Protein 5V01 (pdb70)

Secondary structure (DSSP, 8-state):
--SS-TTS-HHHHHHHHHHHHHHHT--EEEEESTTTTHHHHHHHHSTTGGGTEEEEEEE-SHHHHHHHH---HHHHHHH-SSSHHHHHHHHHHHHHHHT-SEEEEEEE--SSS--TT-PPTTEEEEEEEETTEEEEEEEE--S-HHHHHHHHHHHHHHHHHHHHTT--/--HHHHHHHHHHHHHHHT--EEEEESTTTTHHHHHHHHSTTGGGTEEEEEEE-SHHHHHHHH---HHHHHHH-SSSHHHHHHHHHHHHHHHT-SEEEEEEE--SSS--TT-PPTTEEEEEEEETTEEEEEEEE--S-HHHHHHHHHHHHHHHHHHHHTT--

CATH classification: 3.90.950.20

Foldseek 3Di:
DQLQDPVDDLLVLLVLLVVLCLVVQFAEEEEEALLQCVLVVSLVVHDPNVSHYDYYYYQHDPVSCCVQQVQDPVCCVPANCQHPSNQLSSQVSGCVVVVGQKYKYKDAALDPDHDPVPHHHQWMKMWIAGNNPIDIDIDRDDDHSVRSSVSVSSSNSSVSSVVSVDDD/DALLVLLQLLVVLCLVVQFAEEEEEALLQCVLVVSLVVDPPNVSHYDYYYYQHDPVSLCPQQVQDPVCCVPANCQHPSNQLSSQVRGCVVPVGQKYKYKDAALDPDHDPVPHHHLWMKMWIAGNNRIDIDIDRDDDHSNVSSSVRSSVRSVVSSVPVVVPD

Sequence (329 aa):
DEIDSDANNTHHELTTAEVARRALIARGWRLTTAESCTGGNLAAALCAQADTAAFYDTGVVTFSDEAKRNVLQVRAEETLAVHSAVSEACVQEMSSGILALAGADIAIAVSGYAGPEGGEDGTPAGTVWFAWNFRGQTETKRRMCCFAGDCCETVVAKAVRRYALAALSSEKLAHWQNNTHELTTAEVARALIARRGWRLTTAESSCTGGNLAAALCAQQADTAAFYDTGVVTFSDEAKRNVLQVRAETLAVHSAVSEACVQEMSSGILALAGADIAIAVSGYAGPEGGEDDGTPAGTVWFAWNFRGQTETKRMCFAGDCETVVAKAVRRYALAALSSEKLAHWQ

Radius of gyration: 18.4 Å; Cα contacts (8 Å, |Δi|>4): 770; chains: 2; bounding box: 44×44×47 Å

Structure (mmCIF, N/CA/C/O backbone):
data_5V01
#
_entry.id   5V01
#
_cell.length_a   38.452
_cell.length_b   90.433
_cell.length_c   44.126
_cell.angle_alpha   90.00
_cell.angle_beta   103.75
_cell.angle_gamma   90.00
#
_symmetry.space_group_name_H-M   'P 1 21 1'
#
loop_
_entity.id
_entity.type
_entity.pdbx_description
1 polymer 'Competence damage-inducible protein A'
2 non-polymer 'CHLORIDE ION'
3 non-polymer 'SODIUM ION'
4 water water
#
loop_
_atom_site.group_PDB
_atom_site.id
_atom_site.type_symbol
_atom_site.label_atom_id
_atom_site.label_alt_id
_atom_site.label_comp_id
_atom_site.label_asym_id
_atom_site.label_entity_id
_atom_site.label_seq_id
_atom_site.pdbx_PDB_ins_code
_atom_site.Cartn_x
_atom_site.Cartn_y
_atom_site.Cartn_z
_atom_site.occupancy
_atom_site.B_iso_or_equiv
_atom_site.auth_seq_id
_atom_site.auth_comp_id
_atom_site.auth_asym_id
_atom_site.auth_atom_id
_atom_site.pdbx_PDB_model_num
ATOM 1 N N . ASP A 1 6 ? 42.508 39.560 40.431 1.00 73.73 3 ASP A N 1
ATOM 2 C CA . ASP A 1 6 ? 43.070 40.946 40.601 1.00 67.48 3 ASP A CA 1
ATOM 3 C C . ASP A 1 6 ? 43.911 41.495 39.426 1.00 54.94 3 ASP A C 1
ATOM 4 O O . ASP A 1 6 ? 44.598 42.508 39.588 1.00 46.47 3 ASP A O 1
ATOM 9 N N . GLU A 1 7 ? 43.875 40.838 38.265 1.00 41.95 4 GLU A N 1
ATOM 10 C CA . GLU A 1 7 ? 44.252 41.487 36.997 1.00 34.88 4 GLU A CA 1
ATOM 11 C C . GLU A 1 7 ? 43.031 42.156 36.377 1.00 31.09 4 GLU A C 1
ATOM 12 O O . GLU A 1 7 ? 43.132 43.262 35.833 1.00 39.70 4 GLU A O 1
ATOM 18 N N . ILE A 1 8 ? 41.881 41.491 36.460 1.00 26.97 5 ILE A N 1
ATOM 19 C CA . ILE A 1 8 ? 40.674 41.919 35.736 1.00 26.29 5 ILE A CA 1
ATOM 20 C C . ILE A 1 8 ? 39.807 42.815 36.623 1.00 23.20 5 ILE A C 1
ATOM 21 O O . ILE A 1 8 ? 39.283 43.806 36.149 1.00 26.87 5 ILE A O 1
ATOM 26 N N . ASP A 1 9 ? 39.677 42.479 37.911 1.00 24.57 6 ASP A N 1
ATOM 27 C CA . ASP A 1 9 ? 38.965 43.327 38.895 1.00 24.88 6 ASP A CA 1
ATOM 28 C C . ASP A 1 9 ? 39.987 44.024 39.780 1.00 28.14 6 ASP A C 1
ATOM 29 O O . ASP A 1 9 ? 40.339 43.527 40.853 1.00 29.08 6 ASP A O 1
ATOM 34 N N . SER A 1 10 ? 40.461 45.178 39.312 1.00 26.93 7 SER A N 1
ATOM 35 C CA . SER A 1 10 ? 41.600 45.844 39.930 1.00 26.65 7 SER A CA 1
ATOM 36 C C . SER A 1 10 ? 41.500 47.335 39.774 1.00 24.09 7 SER A C 1
ATOM 37 O O . SER A 1 10 ? 41.303 47.823 38.665 1.00 24.79 7 SER A O 1
ATOM 40 N N . ASP A 1 11 ? 41.701 48.053 40.876 1.00 29.35 8 ASP A N 1
ATOM 41 C CA . ASP A 1 11 ? 41.802 49.513 40.858 1.00 32.91 8 ASP A CA 1
ATOM 42 C C . ASP A 1 11 ? 43.061 50.003 40.132 1.00 26.53 8 ASP A C 1
ATOM 43 O O . ASP A 1 11 ? 43.172 51.189 39.834 1.00 29.61 8 ASP A O 1
ATOM 48 N N . ALA A 1 12 ? 44.000 49.096 39.857 1.00 26.04 9 ALA A N 1
ATOM 49 C CA . ALA A 1 12 ? 45.162 49.377 39.008 1.00 22.50 9 ALA A CA 1
ATOM 50 C C . ALA A 1 12 ? 44.843 49.449 37.507 1.00 19.57 9 ALA A C 1
ATOM 51 O O . ALA A 1 12 ? 45.706 49.834 36.716 1.00 23.13 9 ALA A O 1
ATOM 53 N N . ASN A 1 13 ? 43.631 49.069 37.110 1.00 18.18 10 ASN A N 1
ATOM 54 C CA . ASN A 1 13 ? 43.145 49.321 35.735 1.00 16.70 10 ASN A CA 1
ATOM 55 C C . ASN A 1 13 ? 42.537 50.700 35.637 1.00 16.26 10 ASN A C 1
ATOM 56 O O . ASN A 1 13 ? 42.076 51.261 36.641 1.00 19.77 10 ASN A O 1
ATOM 61 N N . ASN A 1 14 ? 42.584 51.247 34.425 1.00 15.99 11 ASN A N 1
ATOM 62 C CA . ASN A 1 14 ? 42.026 52.564 34.148 1.00 15.44 11 ASN A CA 1
ATOM 63 C C . ASN A 1 14 ? 41.050 52.433 32.972 1.00 15.44 11 ASN A C 1
ATOM 64 O O . ASN A 1 14 ? 41.371 51.882 31.921 1.00 13.91 11 ASN A O 1
ATOM 69 N N . THR A 1 15 ? 39.858 53.008 33.133 1.00 15.73 12 THR A N 1
ATOM 70 C CA . THR A 1 15 ? 38.792 52.823 32.148 1.00 15.72 12 THR A CA 1
ATOM 71 C C . THR A 1 15 ? 39.142 53.319 30.718 1.00 13.28 12 THR A C 1
ATOM 72 O O . THR A 1 15 ? 38.896 52.620 29.775 1.00 12.93 12 THR A O 1
ATOM 76 N N A HIS A 1 16 ? 39.732 54.508 30.575 0.50 14.80 13 HIS A N 1
ATOM 77 N N B HIS A 1 16 ? 39.730 54.510 30.575 0.50 14.84 13 HIS A N 1
ATOM 78 C CA A HIS A 1 16 ? 40.074 54.991 29.228 0.50 15.68 13 HIS A CA 1
ATOM 79 C CA B HIS A 1 16 ? 40.088 55.008 29.231 0.50 15.89 13 HIS A CA 1
ATOM 80 C C A HIS A 1 16 ? 41.216 54.177 28.596 0.50 13.59 13 HIS A C 1
ATOM 81 C C B HIS A 1 16 ? 41.214 54.177 28.598 0.50 13.63 13 HIS A C 1
ATOM 82 O O A HIS A 1 16 ? 41.214 53.923 27.396 0.50 15.05 13 HIS A O 1
ATOM 83 O O B HIS A 1 16 ? 41.202 53.914 27.401 0.50 15.08 13 HIS A O 1
ATOM 96 N N . GLU A 1 17 ? 42.187 53.758 29.410 1.00 13.73 14 GLU A N 1
ATOM 97 C CA . GLU A 1 17 ? 43.234 52.872 28.933 1.00 14.44 14 GLU A CA 1
ATOM 98 C C . GLU A 1 17 ? 42.641 51.542 28.432 1.00 13.39 14 GLU A C 1
ATOM 99 O O . GLU A 1 17 ? 43.028 51.012 27.395 1.00 14.70 14 GLU A O 1
ATOM 105 N N . LEU A 1 18 ? 41.637 51.027 29.144 1.00 12.26 15 LEU A N 1
ATOM 106 C CA . LEU A 1 18 ? 40.964 49.794 28.735 1.00 12.24 15 LEU A CA 1
ATOM 107 C C . LEU A 1 18 ? 40.176 49.972 27.456 1.00 12.21 15 LEU A C 1
ATOM 108 O O . LEU A 1 18 ? 40.201 49.116 26.563 1.00 14.13 15 LEU A O 1
ATOM 113 N N A THR A 1 19 ? 39.488 51.101 27.377 0.50 13.03 16 THR A N 1
ATOM 114 N N B THR A 1 19 ? 39.449 51.090 27.298 0.50 11.21 16 THR A N 1
ATOM 115 C CA A THR A 1 19 ? 38.708 51.394 26.216 0.50 14.78 16 THR A CA 1
ATOM 116 C CA B THR A 1 19 ? 38.701 51.262 26.035 0.50 10.11 16 THR A CA 1
ATOM 117 C C A THR A 1 19 ? 39.579 51.508 24.942 0.50 13.97 16 THR A C 1
ATOM 118 C C B THR A 1 19 ? 39.627 51.449 24.852 0.50 11.68 16 THR A C 1
ATOM 119 O O A THR A 1 19 ? 39.166 51.084 23.855 0.50 14.57 16 THR A O 1
ATOM 120 O O B THR A 1 19 ? 39.298 51.049 23.720 0.50 11.44 16 THR A O 1
ATOM 127 N N . ALA A 1 20 ? 40.794 52.035 25.094 1.00 13.25 17 ALA A N 1
ATOM 128 C CA . ALA A 1 20 ? 41.768 52.125 23.987 1.00 14.70 17 ALA A CA 1
ATOM 129 C C . ALA A 1 20 ? 42.168 50.735 23.492 1.00 14.58 17 ALA A C 1
ATOM 130 O O . ALA A 1 20 ? 42.234 50.475 22.280 1.00 14.68 17 ALA A O 1
ATOM 132 N N . GLU A 1 21 ? 42.435 49.842 24.444 1.00 13.84 18 GLU A N 1
ATOM 133 C CA . GLU A 1 21 ? 42.855 48.494 24.100 1.00 14.75 18 GLU A CA 1
ATOM 134 C C . GLU A 1 21 ? 41.707 47.733 23.433 1.00 14.49 18 GLU A C 1
ATOM 135 O O . GLU A 1 21 ? 41.892 47.014 22.436 1.00 16.43 18 GLU A O 1
ATOM 141 N N . VAL A 1 22 ? 40.501 47.914 23.980 1.00 13.27 19 VAL A N 1
ATOM 142 C CA . VAL A 1 22 ? 39.304 47.275 23.409 1.00 13.48 19 VAL A CA 1
ATOM 143 C C . VAL A 1 22 ? 39.028 47.757 21.981 1.00 13.27 19 VAL A C 1
ATOM 144 O O . VAL A 1 22 ? 38.799 46.968 21.080 1.00 14.36 19 VAL A O 1
ATOM 148 N N . ALA A 1 23 ? 39.084 49.070 21.792 1.00 12.87 20 ALA A N 1
ATOM 149 C CA . ALA A 1 23 ? 38.875 49.638 20.463 1.00 14.71 20 ALA A CA 1
ATOM 150 C C . ALA A 1 23 ? 39.838 49.061 19.425 1.00 15.46 20 ALA A C 1
ATOM 151 O O . ALA A 1 23 ? 39.426 48.664 18.333 1.00 15.47 20 ALA A O 1
ATOM 153 N N A ARG A 1 24 ? 41.126 49.007 19.764 0.50 15.53 21 ARG A N 1
ATOM 154 N N B ARG A 1 24 ? 41.122 48.995 19.759 0.50 15.34 21 ARG A N 1
ATOM 155 C CA A ARG A 1 24 ? 42.116 48.501 18.821 0.50 17.30 21 ARG A CA 1
ATOM 156 C CA B ARG A 1 24 ? 42.089 48.483 18.804 0.50 17.33 21 ARG A CA 1
ATOM 157 C C A ARG A 1 24 ? 41.851 47.050 18.435 0.50 17.61 21 ARG A C 1
ATOM 158 C C B ARG A 1 24 ? 41.805 47.046 18.420 0.50 17.26 21 ARG A C 1
ATOM 159 O O A ARG A 1 24 ? 41.971 46.678 17.271 0.50 19.30 21 ARG A O 1
ATOM 160 O O B ARG A 1 24 ? 41.876 46.678 17.249 0.50 18.79 21 ARG A O 1
ATOM 175 N N . ALA A 1 25 ? 41.498 46.234 19.423 1.00 16.42 22 ALA A N 1
ATOM 176 C CA . ALA A 1 25 ? 41.255 44.814 19.187 1.00 16.96 22 ALA A CA 1
ATOM 177 C C . ALA A 1 25 ? 40.000 44.598 18.344 1.00 15.57 22 ALA A C 1
ATOM 178 O O . ALA A 1 25 ? 39.998 43.780 17.429 1.00 19.44 22 ALA A O 1
ATOM 180 N N . LEU A 1 26 ? 38.932 45.349 18.648 1.00 15.58 23 LEU A N 1
ATOM 181 C CA . LEU A 1 26 ? 37.724 45.275 17.833 1.00 15.72 23 LEU A CA 1
ATOM 182 C C . LEU A 1 26 ? 37.977 45.713 16.393 1.00 17.17 23 LEU A C 1
ATOM 183 O O . LEU A 1 26 ? 37.569 45.024 15.458 1.00 18.04 23 LEU A O 1
ATOM 188 N N . ILE A 1 27 ? 38.652 46.848 16.230 1.00 16.71 24 ILE A N 1
ATOM 189 C CA . ILE A 1 27 ? 38.931 47.397 14.897 1.00 17.54 24 ILE A CA 1
ATOM 190 C C . ILE A 1 27 ? 39.820 46.444 14.097 1.00 19.29 24 ILE A C 1
ATOM 191 O O . ILE A 1 27 ? 39.562 46.217 12.913 1.00 22.56 24 ILE A O 1
ATOM 196 N N . ALA A 1 28 ? 40.812 45.838 14.762 1.00 19.61 25 ALA A N 1
ATOM 197 C CA . ALA A 1 28 ? 41.708 44.881 14.101 1.00 20.39 25 ALA A CA 1
ATOM 198 C C . ALA A 1 28 ? 40.963 43.671 13.534 1.00 22.57 25 ALA A C 1
ATOM 199 O O . ALA A 1 28 ? 41.392 43.114 12.506 1.00 25.33 25 ALA A O 1
ATOM 201 N N . ARG A 1 29 ? 39.850 43.292 14.181 1.00 21.49 26 ARG A N 1
ATOM 202 C CA . ARG A 1 29 ? 39.079 42.116 13.745 1.00 17.65 26 ARG A CA 1
ATOM 203 C C . ARG A 1 29 ? 37.861 42.454 12.905 1.00 20.57 26 ARG A C 1
ATOM 204 O O . ARG A 1 29 ? 37.227 41.555 12.375 1.00 25.59 26 ARG A O 1
ATOM 212 N N . GLY A 1 30 ? 37.525 43.739 12.800 1.00 20.33 27 GLY A N 1
ATOM 213 C CA . GLY A 1 30 ? 36.333 44.187 12.109 1.00 20.82 27 GLY A CA 1
ATOM 214 C C . GLY A 1 30 ? 35.093 43.802 12.876 1.00 20.34 27 GLY A C 1
ATOM 215 O O . GLY A 1 30 ? 34.058 43.542 12.273 1.00 25.43 27 GLY A O 1
ATOM 216 N N . TRP A 1 31 ? 35.194 43.784 14.213 1.00 17.74 28 TRP A N 1
ATOM 217 C CA . TRP A 1 31 ? 34.046 43.447 15.077 1.00 16.05 28 TRP A CA 1
ATOM 218 C C . TRP A 1 31 ? 33.414 44.685 15.680 1.00 15.49 28 TRP A C 1
ATOM 219 O O . TRP A 1 31 ? 34.083 45.682 15.933 1.00 16.40 28 TRP A O 1
ATOM 230 N N . ARG A 1 32 ? 32.114 44.582 15.937 1.00 14.75 29 ARG A N 1
ATOM 231 C CA . ARG A 1 32 ? 31.344 45.661 16.518 1.00 14.80 29 ARG A CA 1
ATOM 232 C C . ARG A 1 32 ? 30.716 45.197 17.818 1.00 13.62 29 ARG A C 1
ATOM 233 O O . ARG A 1 32 ? 30.264 44.054 17.944 1.00 14.70 29 ARG A O 1
ATOM 241 N N . LEU A 1 33 ? 30.712 46.109 18.773 1.00 12.58 30 LEU A N 1
ATOM 242 C CA . LEU A 1 33 ? 30.256 45.895 20.140 1.00 11.52 30 LEU A CA 1
ATOM 243 C C . LEU A 1 33 ? 28.963 46.678 20.369 1.00 11.10 30 LEU A C 1
ATOM 244 O O . LEU A 1 33 ? 28.803 47.778 19.837 1.00 12.18 30 LEU A O 1
ATOM 249 N N . THR A 1 34 ? 28.095 46.150 21.229 1.00 10.86 31 THR A N 1
ATOM 250 C CA . THR A 1 34 ? 26.876 46.839 21.687 1.00 10.32 31 THR A CA 1
ATOM 251 C C . THR A 1 34 ? 26.707 46.546 23.175 1.00 9.54 31 THR A C 1
ATOM 252 O O . THR A 1 34 ? 27.280 45.583 23.705 1.00 11.15 31 THR A O 1
ATOM 256 N N . THR A 1 35 ? 25.950 47.402 23.854 1.00 9.50 32 THR A N 1
ATOM 257 C CA . THR A 1 35 ? 25.802 47.313 25.303 1.00 9.87 32 THR A CA 1
ATOM 258 C C . THR A 1 35 ? 24.379 47.506 25.767 1.00 9.84 32 THR A C 1
ATOM 259 O O . THR A 1 35 ? 23.627 48.316 25.198 1.00 9.52 32 THR A O 1
ATOM 263 N N . ALA A 1 36 ? 24.036 46.805 26.846 1.00 9.37 33 ALA A N 1
ATOM 264 C CA . ALA A 1 36 ? 22.750 46.973 27.534 1.00 9.58 33 ALA A CA 1
ATOM 265 C C . ALA A 1 36 ? 23.035 47.084 29.024 1.00 9.73 33 ALA A C 1
ATOM 266 O O . ALA A 1 36 ? 23.679 46.218 29.606 1.00 11.55 33 ALA A O 1
ATOM 268 N N . GLU A 1 37 ? 22.554 48.158 29.639 1.00 9.44 34 GLU A N 1
ATOM 269 C CA . GLU A 1 37 ? 22.844 48.472 31.029 1.00 9.99 34 GLU A CA 1
ATOM 270 C C . GLU A 1 37 ? 21.582 48.725 31.807 1.00 10.37 34 GLU A C 1
ATOM 271 O O . GLU A 1 37 ? 20.558 49.124 31.254 1.00 11.93 34 GLU A O 1
ATOM 277 N N . SER A 1 38 ? 21.682 48.528 33.106 1.00 13.07 35 SER A N 1
ATOM 278 C CA . SER A 1 38 ? 20.638 48.899 34.038 1.00 13.86 35 SER A CA 1
ATOM 279 C C . SER A 1 38 ? 21.286 49.775 35.125 1.00 13.88 35 SER A C 1
ATOM 280 O O . SER A 1 38 ? 21.413 50.983 34.936 1.00 14.22 35 SER A O 1
ATOM 283 N N . CYS A 1 39 ? 21.794 49.167 36.197 1.00 14.94 36 CYS A N 1
ATOM 284 C CA . CYS A 1 39 ? 22.384 49.903 37.316 1.00 16.14 36 CYS A CA 1
ATOM 285 C C . CYS A 1 39 ? 23.553 50.807 36.930 1.00 13.83 36 CYS A C 1
ATOM 286 O O . CYS A 1 39 ? 23.746 51.855 37.548 1.00 17.10 36 CYS A O 1
ATOM 289 N N . THR A 1 40 ? 24.336 50.416 35.921 1.00 12.61 37 THR A N 1
ATOM 290 C CA . THR A 1 40 ? 25.469 51.242 35.519 1.00 11.87 37 THR A CA 1
ATOM 291 C C . THR A 1 40 ? 25.057 52.495 34.721 1.00 11.29 37 THR A C 1
ATOM 292 O O . THR A 1 40 ? 25.899 53.354 34.458 1.00 12.12 37 THR A O 1
ATOM 296 N N . GLY A 1 41 ? 23.785 52.564 34.311 1.00 11.51 38 GLY A N 1
ATOM 297 C CA . GLY A 1 41 ? 23.177 53.852 33.979 1.00 11.76 38 GLY A CA 1
ATOM 298 C C . GLY A 1 41 ? 23.545 54.492 32.658 1.00 10.46 38 GLY A C 1
ATOM 299 O O . GLY A 1 41 ? 23.114 55.615 32.409 1.00 11.97 38 GLY A O 1
ATOM 300 N N . GLY A 1 42 ? 24.336 53.806 31.823 1.00 10.14 39 GLY A N 1
ATOM 301 C CA . GLY A 1 42 ? 24.895 54.430 30.628 1.00 10.10 39 GLY A CA 1
ATOM 302 C C . GLY A 1 42 ? 26.372 54.753 30.739 1.00 9.54 39 GLY A C 1
ATOM 303 O O . GLY A 1 42 ? 26.968 55.193 29.768 1.00 9.99 39 GLY A O 1
ATOM 304 N N . ASN A 1 43 ? 26.968 54.519 31.917 1.00 9.49 40 ASN A N 1
ATOM 305 C CA . ASN A 1 43 ? 28.410 54.773 32.077 1.00 10.08 40 ASN A CA 1
ATOM 306 C C . ASN A 1 43 ? 29.288 53.836 31.259 1.00 9.77 40 ASN A C 1
ATOM 307 O O . ASN A 1 43 ? 30.402 54.192 30.878 1.00 11.03 40 ASN A O 1
ATOM 312 N N . LEU A 1 44 ? 28.795 52.624 30.966 1.00 9.58 41 LEU A N 1
ATOM 313 C CA . LEU A 1 44 ? 29.569 51.739 30.070 1.00 10.05 41 LEU A CA 1
ATOM 314 C C . LEU A 1 44 ? 29.593 52.259 28.635 1.00 10.02 41 LEU A C 1
ATOM 315 O O . LEU A 1 44 ? 30.665 52.407 28.017 1.00 10.75 41 LEU A O 1
ATOM 320 N N . ALA A 1 45 ? 28.409 52.611 28.118 1.00 9.99 42 ALA A N 1
ATOM 321 C CA . ALA A 1 45 ? 28.317 53.277 26.817 1.00 10.22 42 ALA A CA 1
ATOM 322 C C . ALA A 1 45 ? 29.203 54.528 26.830 1.00 10.52 42 ALA A C 1
ATOM 323 O O . ALA A 1 45 ? 29.879 54.798 25.853 1.00 11.66 42 ALA A O 1
ATOM 325 N N . ALA A 1 46 ? 29.149 55.299 27.922 1.00 9.47 43 ALA A N 1
ATOM 326 C CA . ALA A 1 46 ? 29.860 56.576 27.964 1.00 10.70 43 ALA A CA 1
ATOM 327 C C . ALA A 1 46 ? 31.370 56.369 27.841 1.00 11.01 43 ALA A C 1
ATOM 328 O O . ALA A 1 46 ? 32.048 57.140 27.176 1.00 12.91 43 ALA A O 1
ATOM 330 N N . ALA A 1 47 ? 31.884 55.317 28.463 1.00 10.92 44 ALA A N 1
ATOM 331 C CA . ALA A 1 47 ? 33.290 54.990 28.309 1.00 11.60 44 ALA A CA 1
ATOM 332 C C . ALA A 1 47 ? 33.645 54.698 26.857 1.00 11.87 44 ALA A C 1
ATOM 333 O O . ALA A 1 47 ? 34.661 55.164 26.319 1.00 13.64 44 ALA A O 1
ATOM 335 N N . LEU A 1 48 ? 32.813 53.880 26.234 1.00 11.53 45 LEU A N 1
ATOM 336 C CA . LEU A 1 48 ? 33.043 53.508 24.835 1.00 12.81 45 LEU A CA 1
ATOM 337 C C . LEU A 1 48 ? 32.921 54.683 23.858 1.00 13.87 45 LEU A C 1
ATOM 338 O O . LEU A 1 48 ? 33.615 54.726 22.821 1.00 14.56 45 LEU A O 1
ATOM 343 N N . CYS A 1 49 ? 32.018 55.612 24.164 1.00 13.38 46 CYS A N 1
ATOM 344 C CA . CYS A 1 49 ? 31.837 56.808 23.346 1.00 14.06 46 CYS A CA 1
ATOM 345 C C . CYS A 1 49 ? 32.872 57.896 23.621 1.00 13.49 46 CYS A C 1
ATOM 346 O O . CYS A 1 49 ? 33.082 58.756 22.783 1.00 15.96 46 CYS A O 1
ATOM 349 N N . ALA A 1 50 ? 33.514 57.861 24.778 1.00 14.80 47 ALA A N 1
ATOM 350 C CA . ALA A 1 50 ? 34.595 58.811 25.066 1.00 14.89 47 ALA A CA 1
ATOM 351 C C . ALA A 1 50 ? 35.810 58.423 24.248 1.00 16.11 47 ALA A C 1
ATOM 352 O O . ALA A 1 50 ? 36.588 59.246 23.887 1.00 19.65 47 ALA A O 1
ATOM 354 N N . GLN A 1 51 ? 35.954 57.134 23.964 1.00 16.77 48 GLN A N 1
ATOM 355 C CA . GLN A 1 51 ? 37.052 56.627 23.121 1.00 19.40 48 GLN A CA 1
ATOM 356 C C . GLN A 1 51 ? 37.007 57.255 21.711 1.00 21.75 48 GLN A C 1
ATOM 357 O O . GLN A 1 51 ? 35.937 57.369 21.139 1.00 26.55 48 GLN A O 1
ATOM 363 N N . ALA A 1 52 ? 38.149 57.653 21.159 1.00 27.21 49 ALA A N 1
ATOM 364 C CA . ALA A 1 52 ? 38.212 58.582 19.993 1.00 31.28 49 ALA A CA 1
ATOM 365 C C . ALA A 1 52 ? 37.591 58.152 18.651 1.00 34.65 49 ALA A C 1
ATOM 366 O O . ALA A 1 52 ? 37.152 58.999 17.839 1.00 38.94 49 ALA A O 1
ATOM 368 N N . ASP A 1 53 ? 37.588 56.861 18.388 1.00 27.75 50 ASP A N 1
ATOM 369 C CA . ASP A 1 53 ? 37.153 56.373 17.082 1.00 25.05 50 ASP A CA 1
ATOM 370 C C . ASP A 1 53 ? 35.946 55.460 17.289 1.00 19.64 50 ASP A C 1
ATOM 371 O O . ASP A 1 53 ? 35.835 54.403 16.672 1.00 19.29 50 ASP A O 1
ATOM 376 N N . THR A 1 54 ? 35.049 55.887 18.178 1.00 17.72 51 THR A N 1
ATOM 377 C CA . THR A 1 54 ? 33.880 55.091 18.564 1.00 15.03 51 THR A CA 1
ATOM 378 C C . THR A 1 54 ? 33.150 54.439 17.391 1.00 15.51 51 THR A C 1
ATOM 379 O O . THR A 1 54 ? 32.870 53.256 17.399 1.00 16.64 51 THR A O 1
ATOM 383 N N . ALA A 1 55 ? 32.877 55.224 16.358 1.00 18.13 52 ALA A N 1
ATOM 384 C CA . ALA A 1 55 ? 32.053 54.754 15.252 1.00 21.06 52 ALA A CA 1
ATOM 385 C C . ALA A 1 55 ? 32.677 53.584 14.497 1.00 19.49 52 ALA A C 1
ATOM 386 O O . ALA A 1 55 ? 31.976 52.855 13.816 1.00 20.42 52 ALA A O 1
ATOM 388 N N . ALA A 1 56 ? 33.994 53.415 14.622 1.00 17.63 53 ALA A N 1
ATOM 389 C CA . ALA A 1 56 ? 34.693 52.298 13.998 1.00 17.04 53 ALA A CA 1
ATOM 390 C C . ALA A 1 56 ? 34.394 50.945 14.656 1.00 15.76 53 ALA A C 1
ATOM 391 O O . ALA A 1 56 ? 34.719 49.892 14.076 1.00 18.43 53 ALA A O 1
ATOM 393 N N . PHE A 1 57 ? 33.809 50.959 15.858 1.00 13.93 54 PHE A N 1
ATOM 394 C CA . PHE A 1 57 ? 33.527 49.697 16.569 1.00 14.44 54 PHE A CA 1
ATOM 395 C C . PHE A 1 57 ? 32.239 49.624 17.378 1.00 13.00 54 PHE A C 1
ATOM 396 O O . PHE A 1 57 ? 31.927 48.580 17.927 1.00 13.73 54 PHE A O 1
ATOM 404 N N . TYR A 1 58 ? 31.490 50.719 17.477 1.00 14.34 55 TYR A N 1
ATOM 405 C CA . TYR A 1 58 ? 30.332 50.786 18.390 1.00 13.67 55 TYR A CA 1
ATOM 406 C C . TYR A 1 58 ? 29.350 51.791 17.877 1.00 14.74 55 TYR A C 1
ATOM 407 O O . TYR A 1 58 ? 29.733 52.902 17.473 1.00 17.66 55 TYR A O 1
ATOM 416 N N . ASP A 1 59 ? 28.077 51.443 17.905 1.00 13.91 56 ASP A N 1
ATOM 417 C CA . ASP A 1 59 ? 27.099 52.494 17.677 1.00 16.48 56 ASP A CA 1
ATOM 418 C C . ASP A 1 59 ? 25.805 52.441 18.441 1.00 13.24 56 ASP A C 1
ATOM 419 O O . ASP A 1 59 ? 25.131 53.443 18.409 1.00 12.88 56 ASP A O 1
ATOM 424 N N . THR A 1 60 ? 25.504 51.359 19.168 1.00 11.64 57 THR A N 1
ATOM 425 C CA . THR A 1 60 ? 24.248 51.258 19.892 1.00 11.49 57 THR A CA 1
ATOM 426 C C . THR A 1 60 ? 24.435 50.819 21.339 1.00 10.16 57 THR A C 1
ATOM 427 O O . THR A 1 60 ? 25.069 49.796 21.606 1.00 11.14 57 THR A O 1
ATOM 431 N N . GLY A 1 61 ? 23.841 51.570 22.250 1.00 9.84 58 GLY A N 1
ATOM 432 C CA . GLY A 1 61 ? 23.699 51.173 23.628 1.00 9.79 58 GLY A CA 1
ATOM 433 C C . GLY A 1 61 ? 22.303 51.473 24.115 1.00 9.33 58 GLY A C 1
ATOM 434 O O . GLY A 1 61 ? 21.676 52.422 23.666 1.00 9.99 58 GLY A O 1
ATOM 435 N N . VAL A 1 62 ? 21.850 50.697 25.080 1.00 8.35 59 VAL A N 1
ATOM 436 C CA . VAL A 1 62 ? 20.619 51.003 25.776 1.00 8.88 59 VAL A CA 1
ATOM 437 C C . VAL A 1 62 ? 20.798 50.999 27.274 1.00 8.73 59 VAL A C 1
ATOM 438 O O . VAL A 1 62 ? 21.683 50.311 27.810 1.00 9.10 59 VAL A O 1
ATOM 442 N N . VAL A 1 63 ? 19.940 51.776 27.938 1.00 8.34 60 VAL A N 1
ATOM 443 C CA . VAL A 1 63 ? 19.811 51.803 29.380 1.00 8.20 60 VAL A CA 1
ATOM 444 C C . VAL A 1 63 ? 18.359 51.447 29.661 1.00 8.65 60 VAL A C 1
ATOM 445 O O . VAL A 1 63 ? 17.442 52.151 29.243 1.00 10.40 60 VAL A O 1
ATOM 449 N N . THR A 1 64 ? 18.166 50.318 30.346 1.00 9.89 61 THR A N 1
ATOM 450 C CA . THR A 1 64 ? 16.827 49.769 30.645 1.00 10.36 61 THR A CA 1
ATOM 451 C C . THR A 1 64 ? 16.786 49.566 32.146 1.00 10.35 61 THR A C 1
ATOM 452 O O . THR A 1 64 ? 17.232 48.535 32.650 1.00 12.05 61 THR A O 1
ATOM 456 N N . PHE A 1 65 ? 16.346 50.598 32.870 1.00 10.45 62 PHE A N 1
ATOM 457 C CA . PHE A 1 65 ? 16.542 50.698 34.331 1.00 11.29 62 PHE A CA 1
ATOM 458 C C . PHE A 1 65 ? 15.533 49.908 35.174 1.00 13.50 62 PHE A C 1
ATOM 459 O O . PHE A 1 65 ? 15.775 49.683 36.353 1.00 16.19 62 PHE A O 1
ATOM 467 N N . SER A 1 66 ? 14.419 49.502 34.562 1.00 13.37 63 SER A N 1
ATOM 468 C CA . SER A 1 66 ? 13.313 48.815 35.211 1.00 13.11 63 SER A CA 1
ATOM 469 C C . SER A 1 66 ? 13.073 47.460 34.516 1.00 12.26 63 SER A C 1
ATOM 470 O O . SER A 1 66 ? 13.517 47.234 33.391 1.00 12.52 63 SER A O 1
ATOM 473 N N . ASP A 1 67 ? 12.263 46.619 35.153 1.00 13.78 64 ASP A N 1
ATOM 474 C CA . ASP A 1 67 ? 11.856 45.354 34.559 1.00 13.56 64 ASP A CA 1
ATOM 475 C C . ASP A 1 67 ? 11.058 45.631 33.289 1.00 12.61 64 ASP A C 1
ATOM 476 O O . ASP A 1 67 ? 11.254 44.979 32.259 1.00 13.13 64 ASP A O 1
ATOM 481 N N . GLU A 1 68 ? 10.145 46.613 33.342 1.00 12.87 65 GLU A N 1
ATOM 482 C CA . GLU A 1 68 ? 9.342 46.926 32.178 1.00 12.84 65 GLU A CA 1
ATOM 483 C C . GLU A 1 68 ? 10.179 47.395 30.984 1.00 12.13 65 GLU A C 1
ATOM 484 O O . GLU A 1 68 ? 9.902 47.024 29.838 1.00 12.38 65 GLU A O 1
ATOM 490 N N . ALA A 1 69 ? 11.214 48.207 31.251 1.00 11.18 66 ALA A N 1
ATOM 491 C CA . ALA A 1 69 ? 12.089 48.646 30.152 1.00 11.14 66 ALA A CA 1
ATOM 492 C C . ALA A 1 69 ? 12.830 47.453 29.530 1.00 10.80 66 ALA A C 1
ATOM 493 O O . ALA A 1 69 ? 13.043 47.411 28.317 1.00 11.29 66 ALA A O 1
ATOM 495 N N . LYS A 1 70 ? 13.236 46.496 30.380 1.00 10.69 67 LYS A N 1
ATOM 496 C CA . LYS A 1 70 ? 13.889 45.305 29.869 1.00 10.79 67 LYS A CA 1
ATOM 497 C C . LYS A 1 70 ? 12.952 44.475 28.942 1.00 10.86 67 LYS A C 1
ATOM 498 O O . LYS A 1 70 ? 13.387 43.986 27.876 1.00 12.88 67 LYS A O 1
ATOM 504 N N . ARG A 1 71 ? 11.685 44.354 29.345 1.00 12.11 68 ARG A N 1
ATOM 505 C CA . ARG A 1 71 ? 10.686 43.638 28.518 1.00 13.09 68 ARG A CA 1
ATOM 506 C C . ARG A 1 71 ? 10.476 44.404 27.202 1.00 12.92 68 ARG A C 1
ATOM 507 O O . ARG A 1 71 ? 10.517 43.847 26.110 1.00 15.87 68 ARG A O 1
ATOM 515 N N . ASN A 1 72 ? 10.275 45.715 27.325 1.00 12.82 69 ASN A N 1
ATOM 516 C CA . ASN A 1 72 ? 9.890 46.555 26.180 1.00 13.54 69 ASN A CA 1
ATOM 517 C C . ASN A 1 72 ? 11.013 46.673 25.132 1.00 13.36 69 ASN A C 1
ATOM 518 O O . ASN A 1 72 ? 10.821 46.462 23.945 1.00 16.40 69 ASN A O 1
ATOM 523 N N . VAL A 1 73 ? 12.206 47.015 25.607 1.00 12.53 70 VAL A N 1
ATOM 524 C CA . VAL A 1 73 ? 13.307 47.342 24.715 1.00 12.16 70 VAL A CA 1
ATOM 525 C C . VAL A 1 73 ? 14.091 46.103 24.257 1.00 12.64 70 VAL A C 1
ATOM 526 O O . VAL A 1 73 ? 14.573 46.046 23.136 1.00 14.54 70 VAL A O 1
ATOM 530 N N . LEU A 1 74 ? 14.218 45.130 25.156 1.00 12.55 71 LEU A N 1
ATOM 531 C CA . LEU A 1 74 ? 15.099 43.972 24.934 1.00 12.42 71 LEU A CA 1
ATOM 532 C C . LEU A 1 74 ? 14.409 42.619 24.852 1.00 12.74 71 LEU A C 1
ATOM 533 O O . LEU A 1 74 ? 15.090 41.604 24.668 1.00 15.49 71 LEU A O 1
ATOM 538 N N . GLN A 1 75 ? 13.081 42.604 24.955 1.00 13.78 72 GLN A N 1
ATOM 539 C CA . GLN A 1 75 ? 12.262 41.378 24.884 1.00 13.62 72 GLN A CA 1
ATOM 540 C C . GLN A 1 75 ? 12.663 40.373 25.956 1.00 13.94 72 GLN A C 1
ATOM 541 O O . GLN A 1 75 ? 12.485 39.170 25.794 1.00 16.12 72 GLN A O 1
ATOM 547 N N . VAL A 1 76 ? 13.127 40.857 27.105 1.00 13.67 73 VAL A N 1
ATOM 548 C CA . VAL A 1 76 ? 13.361 39.957 28.245 1.00 14.29 73 VAL A CA 1
ATOM 549 C C . VAL A 1 76 ? 11.987 39.400 28.615 1.00 14.77 73 VAL A C 1
ATOM 550 O O . VAL A 1 76 ? 11.006 40.127 28.674 1.00 16.18 73 VAL A O 1
ATOM 554 N N . ARG A 1 77 ? 11.935 38.096 28.860 1.00 14.47 74 ARG A N 1
ATOM 555 C CA . ARG A 1 77 ? 10.666 37.426 29.182 1.00 15.20 74 ARG A CA 1
ATOM 556 C C . ARG A 1 77 ? 10.155 37.829 30.548 1.00 13.57 74 ARG A C 1
ATOM 557 O O . ARG A 1 77 ? 10.901 37.833 31.525 1.00 15.25 74 ARG A O 1
ATOM 565 N N . ALA A 1 78 ? 8.849 38.064 30.652 1.00 15.44 75 ALA A N 1
ATOM 566 C CA . ALA A 1 78 ? 8.239 38.384 31.947 1.00 17.50 75 ALA A CA 1
ATOM 567 C C . ALA A 1 78 ? 8.503 37.258 32.963 1.00 17.14 75 ALA A C 1
ATOM 568 O O . ALA A 1 78 ? 8.791 37.512 34.133 1.00 18.11 75 ALA A O 1
ATOM 570 N N A GLU A 1 79 ? 8.378 36.025 32.476 0.50 17.53 76 GLU A N 1
ATOM 571 N N B GLU A 1 79 ? 8.383 36.001 32.523 0.50 16.25 76 GLU A N 1
ATOM 572 C CA A GLU A 1 79 ? 8.608 34.833 33.263 0.50 20.32 76 GLU A CA 1
ATOM 573 C CA B GLU A 1 79 ? 8.599 34.863 33.425 0.50 17.26 76 GLU A CA 1
ATOM 574 C C A GLU A 1 79 ? 10.019 34.780 33.860 0.50 18.33 76 GLU A C 1
ATOM 575 C C B GLU A 1 79 ? 10.050 34.788 33.910 0.50 16.98 76 GLU A C 1
ATOM 576 O O A GLU A 1 79 ? 10.206 34.393 35.012 0.50 20.39 76 GLU A O 1
ATOM 577 O O B GLU A 1 79 ? 10.304 34.390 35.047 0.50 18.72 76 GLU A O 1
ATOM 588 N N . THR A 1 80 ? 11.004 35.188 33.071 1.00 16.91 77 THR A N 1
ATOM 589 C CA . THR A 1 80 ? 12.400 35.227 33.521 1.00 17.34 77 THR A CA 1
ATOM 590 C C . THR A 1 80 ? 12.573 36.205 34.676 1.00 16.25 77 THR A C 1
ATOM 591 O O . THR A 1 80 ? 13.209 35.906 35.693 1.00 17.61 77 THR A O 1
ATOM 595 N N . LEU A 1 81 ? 11.995 37.384 34.508 1.00 16.02 78 LEU A N 1
ATOM 596 C CA . LEU A 1 81 ? 12.070 38.385 35.551 1.00 17.69 78 LEU A CA 1
ATOM 597 C C . LEU A 1 81 ? 11.301 37.968 36.799 1.00 17.86 78 LEU A C 1
ATOM 598 O O . LEU A 1 81 ? 11.789 38.177 37.906 1.00 18.76 78 LEU A O 1
ATOM 603 N N . ALA A 1 82 ? 10.139 37.329 36.625 1.00 17.84 79 ALA A N 1
ATOM 604 C CA . ALA A 1 82 ? 9.350 36.887 37.786 1.00 19.86 79 ALA A CA 1
ATOM 605 C C . ALA A 1 82 ? 10.085 35.845 38.645 1.00 20.89 79 ALA A C 1
ATOM 606 O O . ALA A 1 82 ? 10.120 35.967 39.874 1.00 23.59 79 ALA A O 1
ATOM 608 N N . VAL A 1 83 ? 10.697 34.855 37.981 1.00 19.38 80 VAL A N 1
ATOM 609 C CA . VAL A 1 83 ? 11.367 33.738 38.658 1.00 19.25 80 VAL A CA 1
ATOM 610 C C . VAL A 1 83 ? 12.746 34.124 39.184 1.00 21.05 80 VAL A C 1
ATOM 611 O O . VAL A 1 83 ? 13.081 33.822 40.332 1.00 23.40 80 VAL A O 1
ATOM 615 N N . HIS A 1 84 ? 13.523 34.818 38.353 1.00 18.40 81 HIS A N 1
ATOM 616 C CA . HIS A 1 84 ? 14.953 35.040 38.639 1.00 17.97 81 HIS A CA 1
ATOM 617 C C . HIS A 1 84 ? 15.306 36.465 39.063 1.00 16.57 81 HIS A C 1
ATOM 618 O O . HIS A 1 84 ? 16.377 36.657 39.618 1.00 18.62 81 HIS A O 1
ATOM 625 N N . SER A 1 85 ? 14.409 37.431 38.809 1.00 17.85 82 SER A N 1
ATOM 626 C CA . SER A 1 85 ? 14.654 38.861 38.994 1.00 17.69 82 SER A CA 1
ATOM 627 C C . SER A 1 85 ? 15.561 39.403 37.902 1.00 18.28 82 SER A C 1
ATOM 628 O O . SER A 1 85 ? 16.185 38.652 37.150 1.00 16.95 82 SER A O 1
ATOM 631 N N . ALA A 1 86 ? 15.627 40.725 37.835 1.00 17.49 83 ALA A N 1
ATOM 632 C CA . ALA A 1 86 ? 16.494 41.378 36.875 1.00 16.76 83 ALA A CA 1
ATOM 633 C C . ALA A 1 86 ? 17.987 41.226 37.191 1.00 17.42 83 ALA A C 1
ATOM 634 O O . ALA A 1 86 ? 18.819 41.377 36.284 1.00 19.31 83 ALA A O 1
ATOM 636 N N . VAL A 1 87 ? 18.328 40.959 38.452 1.00 15.71 84 VAL A N 1
ATOM 637 C CA . VAL A 1 87 ? 19.727 40.762 38.853 1.00 16.64 84 VAL A CA 1
ATOM 638 C C . VAL A 1 87 ? 19.939 39.269 38.943 1.00 15.60 84 VAL A C 1
ATOM 639 O O . VAL A 1 87 ? 19.775 38.647 39.992 1.00 17.56 84 VAL A O 1
ATOM 643 N N . SER A 1 88 ? 20.262 38.701 37.794 1.00 14.79 85 SER A N 1
ATOM 644 C CA . SER A 1 88 ? 20.367 37.258 37.643 1.00 16.03 85 SER A CA 1
ATOM 645 C C . SER A 1 88 ? 21.107 36.916 36.371 1.00 16.30 85 SER A C 1
ATOM 646 O O . SER A 1 88 ? 21.173 37.703 35.409 1.00 16.84 85 SER A O 1
ATOM 649 N N . GLU A 1 89 ? 21.675 35.722 36.372 1.00 16.45 86 GLU A N 1
ATOM 650 C CA . GLU A 1 89 ? 22.248 35.151 35.165 1.00 16.30 86 GLU A CA 1
ATOM 651 C C . GLU A 1 89 ? 21.251 35.126 33.996 1.00 17.45 86 GLU A C 1
ATOM 652 O O . GLU A 1 89 ? 21.581 35.526 32.888 1.00 16.81 86 GLU A O 1
ATOM 658 N N . ALA A 1 90 ? 20.029 34.644 34.239 1.00 16.25 87 ALA A N 1
ATOM 659 C CA . ALA A 1 90 ? 19.058 34.510 33.164 1.00 16.12 87 ALA A CA 1
ATOM 660 C C . ALA A 1 90 ? 18.700 35.853 32.538 1.00 15.69 87 ALA A C 1
ATOM 661 O O . ALA A 1 90 ? 18.581 35.971 31.321 1.00 16.98 87 ALA A O 1
ATOM 663 N N . CYS A 1 91 ? 18.574 36.876 33.372 1.00 14.34 88 CYS A N 1
ATOM 664 C CA . CYS A 1 91 ? 18.254 38.201 32.845 1.00 15.01 88 CYS A CA 1
ATOM 665 C C . CYS A 1 91 ? 19.384 38.762 31.999 1.00 13.79 88 CYS A C 1
ATOM 666 O O . CYS A 1 91 ? 19.130 39.239 30.894 1.00 14.24 88 CYS A O 1
ATOM 669 N N . VAL A 1 92 ? 20.623 38.710 32.489 1.00 13.81 89 VAL A N 1
ATOM 670 C CA . VAL A 1 92 ? 21.720 39.264 31.683 1.00 13.72 89 VAL A CA 1
ATOM 671 C C . VAL A 1 92 ? 21.907 38.475 30.383 1.00 13.56 89 VAL A C 1
ATOM 672 O O . VAL A 1 92 ? 22.249 39.044 29.351 1.00 13.83 89 VAL A O 1
ATOM 676 N N . GLN A 1 93 ? 21.673 37.150 30.419 1.00 13.74 90 GLN A N 1
ATOM 677 C CA . GLN A 1 93 ? 21.679 36.382 29.158 1.00 15.59 90 GLN A CA 1
ATOM 678 C C . GLN A 1 93 ? 20.662 36.950 28.171 1.00 13.33 90 GLN A C 1
ATOM 679 O O . GLN A 1 93 ? 20.993 37.220 27.015 1.00 14.88 90 GLN A O 1
ATOM 685 N N . GLU A 1 94 ? 19.424 37.132 28.628 1.00 13.87 91 GLU A N 1
ATOM 686 C 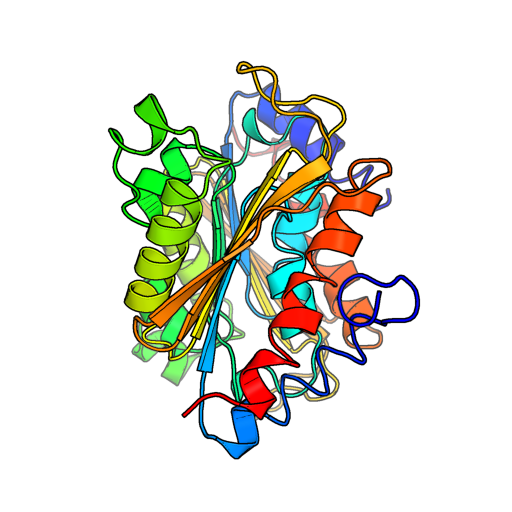CA . GLU A 1 94 ? 18.381 37.616 27.732 1.00 13.72 91 GLU A CA 1
ATOM 687 C C . GLU A 1 94 ? 18.611 39.068 27.297 1.00 14.06 91 GLU A C 1
ATOM 688 O O . GLU A 1 94 ? 18.340 39.424 26.145 1.00 14.22 91 GLU A O 1
ATOM 694 N N . MET A 1 95 ? 19.123 39.898 28.210 1.00 12.54 92 MET A N 1
ATOM 695 C CA . MET A 1 95 ? 19.480 41.288 27.838 1.00 11.78 92 MET A CA 1
ATOM 696 C C . MET A 1 95 ? 20.525 41.289 26.725 1.00 12.42 92 MET A C 1
ATOM 697 O O . MET A 1 95 ? 20.403 42.040 25.749 1.00 12.70 92 MET A O 1
ATOM 702 N N . SER A 1 96 ? 21.556 40.441 26.873 1.00 12.75 93 SER A N 1
ATOM 703 C CA . SER A 1 96 ? 22.648 40.409 25.905 1.00 13.71 93 SER A CA 1
ATOM 704 C C . SER A 1 96 ? 22.138 39.944 24.543 1.00 12.92 93 SER A C 1
ATOM 705 O O . SER A 1 96 ? 22.512 40.490 23.522 1.00 13.96 93 SER A O 1
ATOM 708 N N . SER A 1 97 ? 21.262 38.930 24.543 1.00 13.77 94 SER A N 1
ATOM 709 C CA . SER A 1 97 ? 20.691 38.464 23.286 1.00 15.65 94 SER A CA 1
ATOM 710 C C . SER A 1 97 ? 19.821 39.532 22.618 1.00 13.84 94 SER A C 1
ATOM 711 O O . SER A 1 97 ? 19.886 39.709 21.383 1.00 15.43 94 SER A O 1
ATOM 714 N N . GLY A 1 98 ? 19.019 40.226 23.420 1.00 14.47 95 GLY A N 1
ATOM 715 C CA . GLY A 1 98 ? 18.149 41.243 22.878 1.00 14.65 95 GLY A CA 1
ATOM 716 C C . GLY A 1 98 ? 18.912 42.387 22.247 1.00 13.57 95 GLY A C 1
ATOM 717 O O . GLY A 1 98 ? 18.569 42.836 21.152 1.00 14.76 95 GLY A O 1
ATOM 718 N N . ILE A 1 99 ? 19.968 42.848 22.914 1.00 11.63 96 ILE A N 1
ATOM 719 C CA . ILE A 1 99 ? 20.754 43.958 22.345 1.00 12.11 96 ILE A CA 1
ATOM 720 C C . ILE A 1 99 ? 21.630 43.525 21.184 1.00 12.47 96 ILE A C 1
ATOM 721 O O .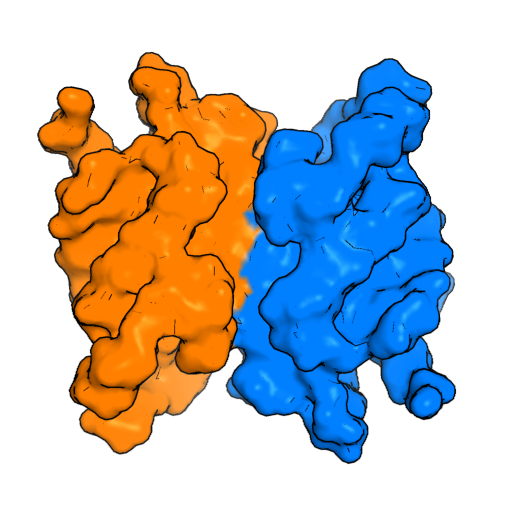 ILE A 1 99 ? 21.789 44.272 20.208 1.00 13.11 96 ILE A O 1
ATOM 726 N N . LEU A 1 100 ? 22.145 42.288 21.231 1.00 13.20 97 LEU A N 1
ATOM 727 C CA . LEU A 1 100 ? 22.916 41.782 20.090 1.00 13.83 97 LEU A CA 1
ATOM 728 C C . LEU A 1 100 ? 22.038 41.818 18.832 1.00 14.02 97 LEU A C 1
ATOM 729 O O . LEU A 1 100 ? 22.496 42.267 17.780 1.00 16.55 97 LEU A O 1
ATOM 734 N N . ALA A 1 101 ? 20.786 41.346 18.956 1.00 16.04 98 ALA A N 1
ATOM 735 C CA . ALA A 1 101 ? 19.839 41.313 17.840 1.00 17.94 98 ALA A CA 1
ATOM 736 C C . ALA A 1 101 ? 19.476 42.725 17.367 1.00 16.66 98 ALA A C 1
ATOM 737 O O . ALA A 1 101 ? 19.480 42.987 16.165 1.00 20.17 98 ALA A O 1
ATOM 739 N N . LEU A 1 102 ? 19.148 43.624 18.297 1.00 14.70 99 LEU A N 1
ATOM 740 C CA . LEU A 1 102 ? 18.770 44.977 17.928 1.00 15.25 99 LEU A CA 1
ATOM 741 C C . LEU A 1 102 ? 19.890 45.689 17.177 1.00 16.08 99 LEU A C 1
ATOM 742 O O . LEU A 1 102 ? 19.642 46.327 16.146 1.00 21.14 99 LEU A O 1
ATOM 747 N N . ALA A 1 103 ? 21.112 45.607 17.706 1.00 14.27 100 ALA A N 1
ATOM 748 C CA . ALA A 1 103 ? 22.269 46.302 17.117 1.00 16.36 100 ALA A CA 1
ATOM 749 C C . ALA A 1 103 ? 22.894 45.608 15.900 1.00 16.86 100 ALA A C 1
ATOM 750 O O . ALA A 1 103 ? 23.643 46.226 15.165 1.00 21.20 100 ALA A O 1
ATOM 752 N N . GLY A 1 104 ? 22.624 44.316 15.705 1.00 17.53 101 GLY A N 1
ATOM 753 C CA . GLY A 1 104 ? 23.286 43.555 14.634 1.00 19.46 101 GLY A CA 1
ATOM 754 C C . GLY A 1 104 ? 24.788 43.440 14.845 1.00 19.89 101 GLY A C 1
ATOM 755 O O . GLY A 1 104 ? 25.558 43.331 13.891 1.00 23.95 101 GLY A O 1
ATOM 756 N N . ALA A 1 105 ? 25.186 43.462 16.112 1.00 17.56 102 ALA A N 1
ATOM 757 C CA . ALA A 1 105 ? 26.581 43.511 16.501 1.00 17.54 102 ALA A CA 1
ATOM 758 C C . ALA A 1 105 ? 27.173 42.104 16.585 1.00 17.47 102 ALA A C 1
ATOM 759 O O . ALA A 1 105 ? 26.470 41.104 16.512 1.00 19.20 102 ALA A O 1
ATOM 761 N N . ASP A 1 106 ? 28.489 42.054 16.726 1.00 15.97 103 ASP A N 1
ATOM 762 C CA . ASP A 1 106 ? 29.203 40.795 16.940 1.00 16.03 103 ASP A CA 1
ATOM 763 C C . ASP A 1 106 ? 29.298 40.410 18.421 1.00 14.67 103 ASP A C 1
ATOM 764 O O . ASP A 1 106 ? 29.308 39.212 18.767 1.00 17.15 103 ASP A O 1
ATOM 769 N N . ILE A 1 107 ? 29.428 41.421 19.282 1.00 14.44 104 ILE A N 1
ATOM 770 C CA . ILE A 1 107 ? 29.593 41.222 20.712 1.00 13.12 104 ILE A CA 1
ATOM 771 C C . ILE A 1 107 ? 28.633 42.124 21.462 1.00 11.67 104 ILE A C 1
ATOM 772 O O . ILE A 1 107 ? 28.519 43.304 21.135 1.00 12.50 104 ILE A O 1
ATOM 777 N N . ALA A 1 108 ? 27.964 41.567 22.467 1.00 12.45 105 ALA A N 1
ATOM 778 C CA . ALA A 1 108 ? 27.074 42.323 23.359 1.00 11.12 105 ALA A CA 1
ATOM 779 C C . ALA A 1 108 ? 27.528 42.114 24.799 1.00 11.99 105 ALA A C 1
ATOM 780 O O . ALA A 1 108 ? 27.853 41.001 25.209 1.00 14.29 105 ALA A O 1
ATOM 782 N N . ILE A 1 109 ? 27.566 43.195 25.554 1.00 10.53 106 ILE A N 1
ATOM 783 C CA . ILE A 1 109 ? 27.719 43.141 27.006 1.00 10.43 106 ILE A CA 1
ATOM 784 C C . ILE A 1 109 ? 26.430 43.593 27.637 1.00 10.25 106 ILE A C 1
ATOM 785 O O . ILE A 1 109 ? 25.899 44.649 27.258 1.00 11.42 106 ILE A O 1
ATOM 790 N N . ALA A 1 110 ? 25.939 42.799 28.591 1.00 10.57 107 ALA A N 1
ATOM 791 C CA . ALA A 1 110 ? 24.853 43.221 29.477 1.00 10.98 107 ALA A CA 1
ATOM 792 C C . ALA A 1 110 ? 25.335 43.221 30.911 1.00 10.62 107 ALA A C 1
ATOM 793 O O . ALA A 1 110 ? 26.072 42.336 31.300 1.00 12.13 107 ALA A O 1
ATOM 795 N N . VAL A 1 111 ? 24.877 44.199 31.677 1.00 10.39 108 VAL A N 1
ATOM 796 C CA . VAL A 1 111 ? 25.250 44.373 33.078 1.00 10.43 108 VAL A CA 1
ATOM 797 C C . VAL A 1 111 ? 23.967 44.679 33.847 1.00 11.45 108 VAL A C 1
ATOM 798 O O . VAL A 1 111 ? 23.236 45.574 33.483 1.00 11.90 108 VAL A O 1
ATOM 802 N N . SER A 1 112 ? 23.723 43.946 34.919 1.00 11.36 109 SER A N 1
ATOM 803 C CA . SER A 1 112 ? 22.563 44.176 35.779 1.00 12.73 109 SER A CA 1
ATOM 804 C C . SER A 1 112 ? 22.925 43.869 37.210 1.00 13.54 109 SER A C 1
ATOM 805 O O . SER A 1 112 ? 23.384 42.761 37.494 1.00 15.79 109 SER A O 1
ATOM 808 N N . GLY A 1 113 ? 22.701 44.815 38.113 1.00 14.07 110 GLY A N 1
ATOM 809 C CA . GLY A 1 113 ? 23.087 44.653 39.498 1.00 15.53 110 GLY A CA 1
ATOM 810 C C . GLY A 1 113 ? 22.353 45.579 40.435 1.00 15.68 110 GLY A C 1
ATOM 811 O O . GLY A 1 113 ? 21.446 46.320 40.037 1.00 17.80 110 GLY A O 1
ATOM 812 N N . TYR A 1 114 ? 22.737 45.479 41.704 1.00 18.44 111 TYR A N 1
ATOM 813 C CA . TYR A 1 114 ? 22.299 46.389 42.760 1.00 20.53 111 TYR A CA 1
ATOM 814 C C . TYR A 1 114 ? 23.515 47.231 43.126 1.00 21.97 111 TYR A C 1
ATOM 815 O O . TYR A 1 114 ? 24.428 46.746 43.799 1.00 24.83 111 TYR A O 1
ATOM 824 N N . ALA A 1 115 ? 23.546 48.477 42.656 1.00 21.95 112 ALA A N 1
ATOM 825 C CA . ALA A 1 115 ? 24.679 49.365 42.931 1.00 23.70 112 ALA A CA 1
ATOM 826 C C . ALA A 1 115 ? 24.641 49.900 44.350 1.00 25.03 112 ALA A C 1
ATOM 827 O O . ALA A 1 115 ? 25.685 50.165 44.930 1.00 28.05 112 ALA A O 1
ATOM 829 N N . GLY A 1 116 ? 23.434 50.043 44.910 1.00 24.09 113 GLY A N 1
ATOM 830 C CA . GLY A 1 116 ? 23.255 50.459 46.297 1.00 27.66 113 GLY A CA 1
ATOM 831 C C . GLY A 1 116 ? 22.561 51.804 46.440 1.00 31.64 113 GLY A C 1
ATOM 832 O O . GLY A 1 116 ? 22.262 52.463 45.430 1.00 31.86 113 GLY A O 1
ATOM 833 N N . PRO A 1 117 ? 22.293 52.235 47.680 1.00 34.85 114 PRO A N 1
ATOM 834 C CA . PRO A 1 117 ? 22.689 51.530 48.916 1.00 40.15 114 PRO A CA 1
ATOM 835 C C . PRO A 1 117 ? 21.895 50.259 49.238 1.00 42.05 114 PRO A C 1
ATOM 836 O O . PRO A 1 117 ? 22.396 49.397 49.963 1.00 45.09 114 PRO A O 1
ATOM 840 N N . GLU A 1 118 ? 20.682 50.147 48.703 1.00 42.12 115 GLU A N 1
ATOM 841 C CA . GLU A 1 118 ? 19.802 49.006 48.999 1.00 47.89 115 GLU A CA 1
ATOM 842 C C . GLU A 1 118 ? 20.110 47.801 48.111 1.00 43.45 115 GLU A C 1
ATOM 843 O O . GLU A 1 118 ? 20.573 47.946 46.967 1.00 41.05 115 GLU A O 1
ATOM 849 N N . GLY A 1 119 ? 19.855 46.616 48.658 1.00 41.85 116 GLY A N 1
ATOM 850 C CA . GLY A 1 119 ? 19.984 45.363 47.926 1.00 40.28 116 GLY A CA 1
ATOM 851 C C . GLY A 1 119 ? 18.669 44.961 47.290 1.00 40.41 116 GLY A C 1
ATOM 852 O O . GLY A 1 119 ? 17.768 45.784 47.109 1.00 45.24 116 GLY A O 1
ATOM 853 N N . GLY A 1 120 ? 18.567 43.682 46.948 1.00 37.31 117 GLY A N 1
ATOM 854 C CA . GLY A 1 120 ? 17.344 43.122 46.392 1.00 42.77 117 GLY A CA 1
ATOM 855 C C . GLY A 1 120 ? 16.317 42.808 47.462 1.00 45.29 117 GLY A C 1
ATOM 856 O O . GLY A 1 120 ? 16.655 42.641 48.640 1.00 48.19 117 GLY A O 1
ATOM 857 N N . GLU A 1 121 ? 15.057 42.719 47.041 1.00 49.09 118 GLU A N 1
ATOM 858 C CA . GLU A 1 121 ? 13.972 42.251 47.917 1.00 55.72 118 GLU A CA 1
ATOM 859 C C . GLU A 1 121 ? 14.137 40.770 48.281 1.00 52.70 118 GLU A C 1
ATOM 860 O O . GLU A 1 121 ? 13.701 40.345 49.341 1.00 51.65 118 GLU A O 1
ATOM 866 N N . ASP A 1 122 ? 14.801 40.005 47.418 1.00 46.42 119 ASP A N 1
ATOM 867 C CA . ASP A 1 122 ? 15.156 38.606 47.708 1.00 47.92 119 ASP A CA 1
ATOM 868 C C . ASP A 1 122 ? 16.389 38.411 48.622 1.00 42.95 119 ASP A C 1
ATOM 869 O O . ASP A 1 122 ? 16.824 37.276 48.825 1.00 47.45 119 ASP A O 1
ATOM 874 N N . GLY A 1 123 ? 16.958 39.498 49.148 1.00 40.72 120 GLY A N 1
ATOM 875 C CA . GLY A 1 123 ? 18.136 39.429 50.021 1.00 38.69 120 GLY A CA 1
ATOM 876 C C . GLY A 1 123 ? 19.492 39.512 49.333 1.00 38.03 120 GLY A C 1
ATOM 877 O O . GLY A 1 123 ? 20.521 39.428 50.004 1.00 41.45 120 GLY A O 1
ATOM 878 N N . THR A 1 124 ? 19.514 39.689 48.010 1.00 38.15 121 THR A N 1
ATOM 879 C CA . THR A 1 124 ? 20.778 39.838 47.286 1.00 34.40 121 THR A CA 1
ATOM 880 C C . THR A 1 124 ? 21.504 41.087 47.817 1.00 31.91 121 THR A C 1
ATOM 881 O O . THR A 1 124 ? 20.911 42.174 47.836 1.00 30.48 121 THR A O 1
ATOM 885 N N . PRO A 1 125 ? 22.769 40.938 48.266 1.00 32.57 122 PRO A N 1
ATOM 886 C CA . PRO A 1 125 ? 23.486 42.086 48.834 1.00 33.86 122 PRO A CA 1
ATOM 887 C C . PRO A 1 125 ? 23.719 43.226 47.851 1.00 30.34 122 PRO A C 1
ATOM 888 O O . PRO A 1 125 ? 23.955 42.981 46.657 1.00 30.15 122 PRO A O 1
ATOM 892 N N . ALA A 1 126 ? 23.659 44.458 48.356 1.00 34.25 123 ALA A N 1
ATOM 893 C CA . ALA A 1 126 ? 24.102 45.631 47.602 1.00 31.11 123 ALA A CA 1
ATOM 894 C C . ALA A 1 126 ? 25.533 45.394 47.140 1.00 27.42 123 ALA A C 1
ATOM 895 O O . ALA A 1 126 ? 26.348 44.856 47.881 1.00 31.20 123 ALA A O 1
ATOM 897 N N . GLY A 1 127 ? 25.808 45.757 45.899 1.00 25.47 124 GLY A N 1
ATOM 898 C CA . GLY A 1 127 ? 27.113 45.531 45.306 1.00 24.97 124 GLY A CA 1
ATOM 899 C C . GLY A 1 127 ? 27.175 44.319 44.389 1.00 21.23 124 GLY A C 1
ATOM 900 O O . GLY A 1 127 ? 28.163 44.138 43.675 1.00 22.73 124 GLY A O 1
ATOM 901 N N . THR A 1 128 ? 26.132 43.493 44.393 1.00 20.98 125 THR A N 1
ATOM 902 C CA . THR A 1 128 ? 26.072 42.324 43.532 1.00 19.96 125 THR A CA 1
ATOM 903 C C . THR A 1 128 ? 25.736 42.731 42.104 1.00 18.02 125 THR A C 1
ATOM 904 O O . THR A 1 128 ? 24.726 43.382 41.870 1.00 18.21 125 THR A O 1
ATOM 908 N N . VAL A 1 129 ? 26.581 42.326 41.158 1.00 17.12 126 VAL A N 1
ATOM 909 C CA . VAL A 1 129 ? 26.411 42.693 39.752 1.00 14.43 126 VAL A CA 1
ATOM 910 C C . VAL A 1 129 ? 26.642 41.466 38.873 1.00 14.43 126 VAL A C 1
ATOM 911 O O . VAL A 1 129 ? 27.663 40.772 39.037 1.00 16.18 126 VAL A O 1
ATOM 915 N N . TRP A 1 130 ? 25.688 41.187 37.988 1.00 13.74 127 TRP A N 1
ATOM 916 C CA . TRP A 1 130 ? 25.802 40.169 36.961 1.00 13.57 127 TRP A CA 1
ATOM 917 C C . TRP A 1 130 ? 26.237 40.762 35.622 1.00 12.66 127 TRP A C 1
ATOM 918 O O . TRP A 1 130 ? 25.783 41.847 35.234 1.00 12.78 127 TRP A O 1
ATOM 929 N N . PHE A 1 131 ? 27.095 40.026 34.935 1.00 12.60 128 PHE A N 1
ATOM 930 C CA . PHE A 1 131 ? 27.638 40.381 33.647 1.00 12.46 128 PHE A CA 1
ATOM 931 C C . PHE A 1 131 ? 27.373 39.274 32.660 1.00 11.83 128 PHE A C 1
ATOM 932 O O . PHE A 1 131 ? 27.478 38.086 33.047 1.00 13.17 128 PHE A O 1
ATOM 940 N N . ALA A 1 132 ? 27.109 39.632 31.408 1.00 11.26 129 ALA A N 1
ATOM 941 C CA . ALA A 1 132 ? 27.110 38.702 30.278 1.00 12.68 129 ALA A CA 1
ATOM 942 C C . ALA A 1 132 ? 27.935 39.271 29.140 1.00 12.15 129 ALA A C 1
ATOM 943 O O . ALA A 1 132 ? 27.798 40.468 28.829 1.00 12.51 129 ALA A O 1
ATOM 945 N N . TRP A 1 133 ? 28.787 38.445 28.538 1.00 12.82 130 TRP A N 1
ATOM 946 C CA . TRP A 1 133 ? 29.516 38.796 27.330 1.00 12.92 130 TRP A CA 1
ATOM 947 C C . TRP A 1 133 ? 29.081 37.767 26.298 1.00 13.35 130 TRP A C 1
ATOM 948 O O . TRP A 1 133 ? 29.283 36.554 26.498 1.00 15.56 130 TRP A O 1
ATOM 959 N N . ASN A 1 134 ? 28.445 38.231 25.234 1.00 14.07 131 ASN A N 1
ATOM 960 C CA . ASN A 1 134 ? 27.822 37.410 24.218 1.00 16.14 131 ASN A CA 1
ATOM 961 C C . ASN A 1 134 ? 28.569 37.660 22.909 1.00 15.35 131 ASN A C 1
ATOM 962 O O . ASN A 1 134 ? 28.483 38.743 22.355 1.00 16.36 131 ASN A O 1
ATOM 967 N N . PHE A 1 135 ? 29.340 36.665 22.452 1.00 18.52 132 PHE A N 1
ATOM 968 C CA . PHE A 1 135 ? 30.090 36.739 21.207 1.00 18.66 132 PHE A CA 1
ATOM 969 C C . PHE A 1 135 ? 29.320 35.900 20.191 1.00 20.04 132 PHE A C 1
ATOM 970 O O . PHE A 1 135 ? 29.370 34.670 20.234 1.00 24.93 132 PHE A O 1
ATOM 978 N N . ARG A 1 136 ? 28.603 36.563 19.292 1.00 20.99 133 ARG A N 1
ATOM 979 C CA . ARG A 1 136 ? 27.886 35.915 18.190 1.00 22.92 133 ARG A CA 1
ATOM 980 C C . ARG A 1 136 ? 26.970 34.771 18.641 1.00 25.01 133 ARG A C 1
ATOM 981 O O . ARG A 1 136 ? 26.821 33.782 17.931 1.00 33.98 133 ARG A O 1
ATOM 989 N N . GLY A 1 137 ? 26.362 34.914 19.822 1.00 25.68 134 GLY A N 1
ATOM 990 C CA . GLY A 1 137 ? 25.645 33.797 20.477 1.00 28.30 134 GLY A CA 1
ATOM 991 C C . GLY A 1 137 ? 26.377 33.096 21.631 1.00 23.85 134 GLY A C 1
ATOM 992 O O . GLY A 1 137 ? 25.727 32.559 22.531 1.00 39.54 134 GLY A O 1
ATOM 993 N N . GLN A 1 138 ? 27.706 33.023 21.596 1.00 25.34 135 GLN A N 1
ATOM 994 C CA . GLN A 1 138 ? 28.413 32.268 22.642 1.00 27.71 135 GLN A CA 1
ATOM 995 C C . GLN A 1 138 ? 28.423 33.239 23.842 1.00 29.16 135 GLN A C 1
ATOM 996 O O . GLN A 1 138 ? 29.084 34.258 23.771 1.00 27.10 135 GLN A O 1
ATOM 1002 N N . THR A 1 139 ? 27.640 32.940 24.890 1.00 25.63 136 THR A N 1
ATOM 1003 C CA . THR A 1 139 ? 27.492 33.810 26.086 1.00 22.83 136 THR A CA 1
ATOM 1004 C C . THR A 1 139 ? 28.121 33.209 27.335 1.00 21.08 136 THR A C 1
ATOM 1005 O O . THR A 1 139 ? 27.859 32.051 27.681 1.00 26.03 136 THR A O 1
ATOM 1009 N N . GLU A 1 140 ? 28.973 33.990 27.975 1.00 19.88 137 GLU A N 1
ATOM 1010 C CA . GLU A 1 140 ? 29.522 33.678 29.274 1.00 20.04 137 GLU A CA 1
ATOM 1011 C C . GLU A 1 140 ? 29.003 34.692 30.268 1.00 15.93 137 GLU A C 1
ATOM 1012 O O . GLU A 1 140 ? 28.800 35.872 29.912 1.00 15.51 137 GLU A O 1
ATOM 1018 N N . THR A 1 141 ? 28.826 34.269 31.509 1.00 16.10 138 THR A N 1
ATOM 1019 C CA . THR A 1 141 ? 28.328 35.141 32.553 1.00 16.43 138 THR A CA 1
ATOM 1020 C C . THR A 1 141 ? 29.221 35.106 33.776 1.00 16.48 138 THR A C 1
ATOM 1021 O O . THR A 1 141 ? 29.982 34.159 33.981 1.00 19.33 138 THR A O 1
ATOM 1025 N N . LYS A 1 142 ? 29.095 36.130 34.607 1.00 15.00 139 LYS A N 1
ATOM 1026 C CA . LYS A 1 142 ? 29.853 36.230 35.850 1.00 16.05 139 LYS A CA 1
ATOM 1027 C C . LYS A 1 142 ? 29.123 37.084 36.852 1.00 15.80 139 LYS A C 1
ATOM 1028 O O . LYS A 1 142 ? 28.636 38.161 36.505 1.00 15.39 139 LYS A O 1
ATOM 1034 N N A ARG A 1 143 ? 29.048 36.604 38.090 0.50 16.37 140 ARG A N 1
ATOM 1035 N N B ARG A 1 143 ? 29.075 36.613 38.091 0.50 16.34 140 ARG A N 1
ATOM 1036 C CA A ARG A 1 143 ? 28.532 37.369 39.223 0.50 17.09 140 ARG A CA 1
ATOM 1037 C CA B ARG A 1 143 ? 28.538 37.364 39.217 0.50 16.96 140 ARG A CA 1
ATOM 1038 C C A ARG A 1 143 ? 29.700 37.920 40.020 0.50 17.87 140 ARG A C 1
ATOM 1039 C C B ARG A 1 143 ? 29.695 37.918 40.029 0.50 17.79 140 ARG A C 1
ATOM 1040 O O A ARG A 1 143 ? 30.620 37.173 40.371 0.50 21.70 140 ARG A O 1
ATOM 1041 O O B ARG A 1 143 ? 30.604 37.168 40.403 0.50 21.65 140 ARG A O 1
ATOM 1056 N N . MET A 1 144 ? 29.657 39.222 40.297 1.00 17.21 141 MET A N 1
ATOM 1057 C CA . MET A 1 144 ? 30.673 39.904 41.123 1.00 17.48 141 MET A CA 1
ATOM 1058 C C . MET A 1 144 ? 29.987 40.568 42.310 1.00 20.43 141 MET A C 1
ATOM 1059 O O . MET A 1 144 ? 28.793 40.876 42.242 1.00 20.77 141 MET A O 1
ATOM 1064 N N A CYS A 1 145 ? 30.698 40.751 43.426 0.50 23.89 142 CYS A N 1
ATOM 1065 N N B CYS A 1 145 ? 30.786 40.801 43.346 0.50 21.26 142 CYS A N 1
ATOM 1066 C CA A CYS A 1 145 ? 30.190 41.602 44.528 0.50 26.86 142 CYS A CA 1
ATOM 1067 C CA B CYS A 1 145 ? 30.386 41.548 44.517 0.50 23.07 142 CYS A CA 1
ATOM 1068 C C A CYS A 1 145 ? 31.233 42.665 44.856 0.50 25.84 142 CYS A C 1
ATOM 1069 C C B CYS A 1 145 ? 31.384 42.664 44.663 0.50 24.40 142 CYS A C 1
ATOM 1070 O O A CYS A 1 145 ? 32.256 42.374 45.471 0.50 32.77 142 CYS A O 1
ATOM 1071 O O B CYS A 1 145 ? 32.562 42.404 44.905 0.50 26.60 142 CYS A O 1
ATOM 1076 N N . PHE A 1 146 ? 30.944 43.899 44.446 1.00 23.09 143 PHE A N 1
ATOM 1077 C CA . PHE A 1 146 ? 31.845 45.049 44.581 1.00 22.78 143 PHE A CA 1
ATOM 1078 C C . PHE A 1 146 ? 31.553 45.813 45.852 1.00 26.26 143 PHE A C 1
ATOM 1079 O O . PHE A 1 146 ? 30.393 45.942 46.262 1.00 28.60 143 PHE A O 1
ATOM 1087 N N . ALA A 1 147 ? 32.608 46.345 46.456 1.00 27.50 144 ALA A N 1
ATOM 1088 C CA . ALA A 1 147 ? 32.498 47.146 47.670 1.00 27.10 144 ALA A CA 1
ATOM 1089 C C . ALA A 1 147 ? 32.432 48.630 47.313 1.00 28.65 144 ALA A C 1
ATOM 1090 O O . ALA A 1 147 ? 32.920 49.051 46.259 1.00 28.96 144 ALA A O 1
ATOM 1092 N N . GLY A 1 148 ? 31.790 49.404 48.180 1.00 27.54 145 GLY A N 1
ATOM 1093 C CA . GLY A 1 148 ? 31.738 50.850 48.055 1.00 29.60 145 GLY A CA 1
ATOM 1094 C C . GLY A 1 148 ? 30.319 51.349 47.941 1.00 28.37 145 GLY A C 1
ATOM 1095 O O . GLY A 1 148 ? 29.358 50.567 47.936 1.00 28.63 145 GLY A O 1
ATOM 1096 N N . ASP A 1 149 ? 30.200 52.668 47.834 1.00 25.83 146 ASP A N 1
ATOM 1097 C CA . ASP A 1 149 ? 28.920 53.307 47.608 1.00 26.02 146 ASP A CA 1
ATOM 1098 C C . ASP A 1 149 ? 28.498 53.080 46.147 1.00 22.09 146 ASP A C 1
ATOM 1099 O O . ASP A 1 149 ? 29.251 52.467 45.346 1.00 23.99 146 ASP A O 1
ATOM 1104 N N A CYS A 1 150 ? 27.308 53.537 45.793 0.50 18.16 147 CYS A N 1
ATOM 1105 N N B CYS A 1 150 ? 27.303 53.587 45.848 0.50 20.38 147 CYS A N 1
ATOM 1106 C CA A CYS A 1 150 ? 26.762 53.226 44.477 0.50 21.85 147 CYS A CA 1
ATOM 1107 C CA B CYS A 1 150 ? 26.690 53.375 44.547 0.50 22.44 147 CYS A CA 1
ATOM 1108 C C A CYS A 1 150 ? 27.599 53.789 43.318 0.50 21.90 147 CYS A C 1
ATOM 1109 C C B CYS A 1 150 ? 27.592 53.792 43.379 0.50 21.99 147 CYS A C 1
ATOM 1110 O O A CYS A 1 150 ? 27.798 53.104 42.312 0.50 20.27 147 CYS A O 1
ATOM 1111 O O B CYS A 1 150 ? 27.818 53.022 42.445 0.50 20.73 147 CYS A O 1
ATOM 1116 N N . GLU A 1 151 ? 28.117 55.011 43.473 1.00 22.98 148 GLU A N 1
ATOM 1117 C CA . GLU A 1 151 ? 28.999 55.600 42.456 1.00 23.42 148 GLU A CA 1
ATOM 1118 C C . GLU A 1 151 ? 30.232 54.726 42.235 1.00 20.27 148 GLU A C 1
ATOM 1119 O O . GLU A 1 151 ? 30.627 54.490 41.105 1.00 19.79 148 GLU A O 1
ATOM 1125 N N . THR A 1 152 ? 30.812 54.244 43.333 1.00 20.95 149 THR A N 1
ATOM 1126 C CA . THR A 1 152 ? 31.987 53.370 43.302 1.00 21.26 149 THR A CA 1
ATOM 1127 C C . THR A 1 152 ? 31.689 52.007 42.658 1.00 19.09 149 THR A C 1
ATOM 1128 O O . THR A 1 152 ? 32.453 51.519 41.798 1.00 19.13 149 THR A O 1
ATOM 1132 N N . VAL A 1 153 ? 30.581 51.393 43.070 1.00 17.56 150 VAL A N 1
ATOM 1133 C CA . VAL A 1 153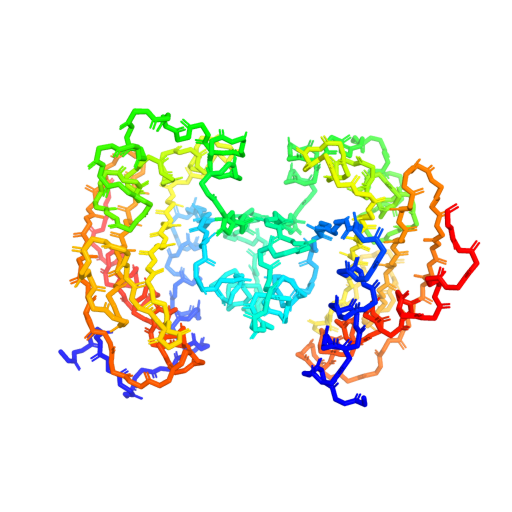 ? 30.166 50.115 42.492 1.00 16.47 150 VAL A CA 1
ATOM 1134 C C . VAL A 1 153 ? 29.994 50.267 40.973 1.00 14.85 150 VAL A C 1
ATOM 1135 O O . VAL A 1 153 ? 30.461 49.421 40.193 1.00 14.56 150 VAL A O 1
ATOM 1139 N N . VAL A 1 154 ? 29.318 51.329 40.550 1.00 15.10 151 VAL A N 1
ATOM 1140 C CA . VAL A 1 154 ? 29.126 51.546 39.120 1.00 14.62 151 VAL A CA 1
ATOM 1141 C C . VAL A 1 154 ? 30.466 51.643 38.379 1.00 15.18 151 VAL A C 1
ATOM 1142 O O . VAL A 1 154 ? 30.658 51.021 37.333 1.00 13.77 151 VAL A O 1
ATOM 1146 N N . ALA A 1 155 ? 31.390 52.441 38.906 1.00 14.42 152 ALA A N 1
ATOM 1147 C CA . ALA A 1 155 ? 32.681 52.642 38.236 1.00 15.38 152 ALA A CA 1
ATOM 1148 C C . ALA A 1 155 ? 33.454 51.310 38.176 1.00 14.61 152 ALA A C 1
ATOM 1149 O O . ALA A 1 155 ? 34.037 50.967 37.153 1.00 14.75 152 ALA A O 1
ATOM 1151 N N . LYS A 1 156 ? 33.428 50.560 39.276 1.00 14.01 153 LYS A N 1
ATOM 1152 C CA . LYS A 1 156 ? 34.081 49.241 39.304 1.00 15.97 153 LYS A CA 1
ATOM 1153 C C . LYS A 1 156 ? 33.478 48.268 38.303 1.00 14.88 153 LYS A C 1
ATOM 1154 O O . LYS A 1 156 ? 34.185 47.483 37.674 1.00 14.28 153 LYS A O 1
ATOM 1160 N N . ALA A 1 157 ? 32.157 48.298 38.181 1.00 12.62 154 ALA A N 1
ATOM 1161 C CA . ALA A 1 157 ? 31.471 47.378 37.284 1.00 12.47 154 ALA A CA 1
ATOM 1162 C C . ALA A 1 157 ? 31.767 47.700 35.827 1.00 12.63 154 ALA A C 1
ATOM 1163 O O . ALA A 1 157 ? 32.001 46.819 35.020 1.00 12.49 154 ALA A O 1
ATOM 1165 N N . VAL A 1 158 ? 31.788 48.983 35.489 1.00 11.80 155 VAL A N 1
ATOM 1166 C CA . VAL A 1 158 ? 32.162 49.392 34.141 1.00 11.86 155 VAL A CA 1
ATOM 1167 C C . VAL A 1 158 ? 33.603 48.946 33.818 1.00 11.88 155 VAL A C 1
ATOM 1168 O O . VAL A 1 158 ? 33.860 48.375 32.754 1.00 11.64 155 VAL A O 1
ATOM 1172 N N A ARG A 1 159 ? 34.528 49.197 34.742 0.50 11.97 156 ARG A N 1
ATOM 1173 N N B ARG A 1 159 ? 34.524 49.203 34.746 0.50 11.99 156 ARG A N 1
ATOM 1174 C CA A ARG A 1 159 ? 35.926 48.812 34.549 0.50 12.95 156 ARG A CA 1
ATOM 1175 C CA B ARG A 1 159 ? 35.924 48.814 34.580 0.50 13.12 156 ARG A CA 1
ATOM 1176 C C A ARG A 1 159 ? 36.048 47.286 34.387 0.50 13.34 156 ARG A C 1
ATOM 1177 C C B ARG A 1 159 ? 36.048 47.292 34.395 0.50 13.41 156 ARG A C 1
ATOM 1178 O O A ARG A 1 159 ? 36.769 46.799 33.512 0.50 14.25 156 ARG A O 1
ATOM 1179 O O B ARG A 1 159 ? 36.767 46.814 33.513 0.50 14.37 156 ARG A O 1
ATOM 1194 N N . TYR A 1 160 ? 35.321 46.535 35.210 1.00 12.33 157 TYR A N 1
ATOM 1195 C CA . TYR A 1 160 ? 35.378 45.067 35.139 1.00 13.51 157 TYR A CA 1
ATOM 1196 C C . TYR A 1 160 ? 34.851 44.576 33.796 1.00 12.48 157 TYR A C 1
ATOM 1197 O O . TYR A 1 160 ? 35.428 43.690 33.176 1.00 14.39 157 TYR A O 1
ATOM 1206 N N . ALA A 1 161 ? 33.724 45.131 33.363 1.00 11.79 158 ALA A N 1
ATOM 1207 C CA . ALA A 1 161 ? 33.154 44.728 32.081 1.00 11.67 158 ALA A CA 1
ATOM 1208 C C . ALA A 1 161 ? 34.154 44.888 30.945 1.00 11.54 158 ALA A C 1
ATOM 1209 O O . ALA A 1 161 ? 34.280 44.021 30.077 1.00 11.75 158 ALA A O 1
ATOM 1211 N N . LEU A 1 162 ? 34.862 46.022 30.968 1.00 11.70 159 LEU A N 1
ATOM 1212 C CA . LEU A 1 162 ? 35.827 46.337 29.934 1.00 12.22 159 LEU A CA 1
ATOM 1213 C C . LEU A 1 162 ? 37.103 45.494 30.049 1.00 11.50 159 LEU A C 1
ATOM 1214 O O . LEU A 1 162 ? 37.651 45.077 29.032 1.00 13.27 159 LEU A O 1
ATOM 1219 N N . ALA A 1 163 ? 37.604 45.319 31.274 1.00 12.18 160 ALA A N 1
ATOM 1220 C CA . ALA A 1 163 ? 38.825 44.531 31.485 1.00 12.21 160 ALA A CA 1
ATOM 1221 C C . ALA A 1 163 ? 38.580 43.089 31.050 1.00 12.47 160 ALA A C 1
ATOM 1222 O O . ALA A 1 163 ? 39.424 42.476 30.382 1.00 13.96 160 ALA A O 1
ATOM 1224 N N . ALA A 1 164 ? 37.419 42.547 31.407 1.00 12.42 161 ALA A N 1
ATOM 1225 C CA . ALA A 1 164 ? 37.094 41.169 31.000 1.00 12.72 161 ALA A CA 1
ATOM 1226 C C . ALA A 1 164 ? 36.930 41.066 29.480 1.00 12.53 161 ALA A C 1
ATOM 1227 O O . ALA A 1 164 ? 37.372 40.113 28.834 1.00 14.36 161 ALA A O 1
ATOM 1229 N N . LEU A 1 165 ? 36.287 42.079 28.881 1.00 12.10 162 LEU A N 1
ATOM 1230 C CA . LEU A 1 165 ? 36.167 42.119 27.429 1.00 12.30 162 LEU A CA 1
ATOM 1231 C C . LEU A 1 165 ? 37.551 42.137 26.762 1.00 13.34 162 LEU A C 1
ATOM 1232 O O . LEU A 1 165 ? 37.762 41.429 25.781 1.00 14.14 162 LEU A O 1
ATOM 1237 N N A SER A 1 166 ? 38.477 42.946 27.298 0.50 13.25 163 SER A N 1
ATOM 1238 N N B SER A 1 166 ? 38.473 42.938 27.279 0.50 13.25 163 SER A N 1
ATOM 1239 C CA A SER A 1 166 ? 39.848 43.046 26.756 0.50 14.19 163 SER A CA 1
ATOM 1240 C CA B SER A 1 166 ? 39.803 43.007 26.691 0.50 13.89 163 SER A CA 1
ATOM 1241 C C A SER A 1 166 ? 40.557 41.688 26.731 0.50 14.78 163 SER A C 1
ATOM 1242 C C B SER A 1 166 ? 40.532 41.661 26.704 0.50 14.60 163 SER A C 1
ATOM 1243 O O A SER A 1 166 ? 41.203 41.316 25.724 0.50 19.44 163 SER A O 1
ATOM 1244 O O B SER A 1 166 ? 41.194 41.284 25.704 0.50 19.00 163 SER A O 1
ATOM 1249 N N . GLU A 1 167 ? 40.379 40.944 27.821 1.00 12.83 164 GLU A N 1
ATOM 1250 C CA . GLU A 1 167 ? 40.897 39.590 27.942 1.00 13.68 164 GLU A CA 1
ATOM 1251 C C . GLU A 1 167 ? 40.266 38.651 26.932 1.00 13.52 164 GLU A C 1
ATOM 1252 O O . GLU A 1 167 ? 40.961 37.909 26.237 1.00 15.45 164 GLU A O 1
ATOM 1258 N N . LYS A 1 168 ? 38.937 38.709 26.827 1.00 12.92 165 LYS A N 1
ATOM 1259 C CA . LYS A 1 168 ? 38.236 37.838 25.907 1.00 13.06 165 LYS A CA 1
ATOM 1260 C C . LYS A 1 168 ? 38.586 38.081 24.454 1.00 12.56 165 LYS A C 1
ATOM 1261 O O . LYS A 1 168 ? 38.725 37.123 23.687 1.00 12.95 165 LYS A O 1
ATOM 1267 N N . LEU A 1 169 ? 38.813 39.344 24.087 1.00 13.29 166 LEU A N 1
ATOM 1268 C CA . LEU A 1 169 ? 39.178 39.686 22.722 1.00 12.97 166 LEU A CA 1
ATOM 1269 C C . LEU A 1 169 ? 40.503 39.078 22.299 1.00 13.69 166 LEU A C 1
ATOM 1270 O O . LEU A 1 169 ? 40.696 38.856 21.123 1.00 15.49 166 LEU A O 1
ATOM 1275 N N . ALA A 1 170 ? 41.384 38.809 23.266 1.00 13.75 167 ALA A N 1
ATOM 1276 C CA . ALA A 1 170 ? 42.679 38.208 22.976 1.00 14.80 167 ALA A CA 1
ATOM 1277 C C . ALA A 1 170 ? 42.587 36.701 22.640 1.00 14.47 167 ALA A C 1
ATOM 1278 O O . ALA A 1 170 ? 43.591 36.112 22.251 1.00 17.38 167 ALA A O 1
ATOM 1280 N N . HIS A 1 171 ? 41.386 36.111 22.762 1.00 12.03 168 HIS A N 1
ATOM 1281 C CA . HIS A 1 171 ? 41.208 34.680 22.535 1.00 12.26 168 HIS A CA 1
ATOM 1282 C C . HIS A 1 171 ? 40.069 34.279 21.629 1.00 12.12 168 HIS A C 1
ATOM 1283 O O . HIS A 1 171 ? 40.042 33.158 21.144 1.00 12.21 168 HIS A O 1
ATOM 1290 N N . TRP A 1 172 ? 39.091 35.160 21.421 1.00 13.55 169 TRP A N 1
ATOM 1291 C CA . TRP A 1 172 ? 37.937 34.799 20.625 1.00 14.17 169 TRP A CA 1
ATOM 1292 C C . TRP A 1 172 ? 38.273 34.620 19.167 1.00 16.67 169 TRP A C 1
ATOM 1293 O O . TRP A 1 172 ? 39.095 35.358 18.617 1.00 17.07 169 TRP A O 1
ATOM 1304 N N . GLN A 1 173 ? 37.581 33.656 18.553 1.00 17.66 170 GLN A N 1
ATOM 1305 C CA . GLN A 1 173 ? 37.447 33.471 17.097 1.00 20.12 170 GLN A CA 1
ATOM 1306 C C . GLN A 1 173 ? 36.152 32.624 16.796 1.00 18.71 170 GLN A C 1
ATOM 1307 O O . GLN A 1 173 ? 35.562 32.748 15.704 1.00 34.51 170 GLN A O 1
ATOM 1314 N N . ASN B 1 13 ? 22.922 73.768 40.212 1.00 81.56 10 ASN B N 1
ATOM 1315 C CA . ASN B 1 13 ? 24.219 74.378 39.766 1.00 85.31 10 ASN B CA 1
ATOM 1316 C C . ASN B 1 13 ? 25.122 73.339 39.055 1.00 78.20 10 ASN B C 1
ATOM 1317 O O . ASN B 1 13 ? 25.225 73.382 37.825 1.00 73.54 10 ASN B O 1
ATOM 1322 N N . ASN B 1 14 ? 25.735 72.399 39.795 1.00 46.11 11 ASN B N 1
ATOM 1323 C CA . ASN B 1 14 ? 26.514 71.302 39.174 1.00 37.61 11 ASN B CA 1
ATOM 1324 C C . ASN B 1 14 ? 25.571 70.226 38.632 1.00 34.16 11 ASN B C 1
ATOM 1325 O O . ASN B 1 14 ? 24.336 70.335 38.774 1.00 32.81 11 ASN B O 1
ATOM 1330 N N . THR B 1 15 ? 26.130 69.187 38.016 1.00 28.52 12 THR B N 1
ATOM 1331 C CA . THR B 1 15 ? 25.274 68.179 37.380 1.00 24.61 12 THR B CA 1
ATOM 1332 C C . THR B 1 15 ? 24.327 67.478 38.367 1.00 20.51 12 THR B C 1
ATOM 1333 O O . THR B 1 15 ? 23.137 67.272 38.056 1.00 19.67 12 THR B O 1
ATOM 1337 N N . HIS B 1 16 ? 24.829 67.103 39.535 1.00 21.48 13 HIS B N 1
ATOM 1338 C CA . HIS B 1 16 ? 24.011 66.429 40.543 1.00 23.39 13 HIS B CA 1
ATOM 1339 C C . HIS B 1 16 ? 22.841 67.317 40.977 1.00 21.39 13 HIS B C 1
ATOM 1340 O O . HIS B 1 16 ? 21.727 66.849 41.075 1.00 23.00 13 HIS B O 1
ATOM 1347 N N . GLU B 1 17 ? 23.107 68.601 41.203 1.00 23.77 14 GLU B N 1
ATOM 1348 C CA . GLU B 1 17 ? 22.060 69.543 41.646 1.00 25.74 14 GLU B CA 1
ATOM 1349 C C . GLU B 1 17 ? 20.997 69.735 40.584 1.00 23.31 14 GLU B C 1
ATOM 1350 O O . GLU B 1 17 ? 19.815 69.727 40.893 1.00 23.63 14 GLU B O 1
ATOM 1356 N N . LEU B 1 18 ? 21.420 69.902 39.335 1.00 21.09 15 LEU B N 1
ATOM 1357 C CA . LEU B 1 18 ? 20.507 70.044 38.204 1.00 19.78 15 LEU B CA 1
ATOM 1358 C C . LEU B 1 18 ? 19.627 68.840 38.051 1.00 18.88 15 LEU B C 1
ATOM 1359 O O . LEU B 1 18 ? 18.423 68.976 37.801 1.00 18.87 15 LEU B O 1
ATOM 1364 N N A THR B 1 19 ? 20.222 67.668 38.202 0.50 15.06 16 THR B N 1
ATOM 1365 N N B THR B 1 19 ? 20.206 67.644 38.175 0.50 15.46 16 THR B N 1
ATOM 1366 C CA A THR B 1 19 ? 19.495 66.441 38.035 0.50 14.72 16 THR B CA 1
ATOM 1367 C CA B THR B 1 19 ? 19.414 66.424 38.022 0.50 15.54 16 THR B CA 1
ATOM 1368 C C A THR B 1 19 ? 18.477 66.264 39.160 0.50 14.48 16 THR B C 1
ATOM 1369 C C B THR B 1 19 ? 18.427 66.310 39.161 0.50 14.56 16 THR B C 1
ATOM 1370 O O A THR B 1 19 ? 17.350 65.813 38.915 0.50 14.79 16 THR B O 1
ATOM 1371 O O B THR B 1 19 ? 17.269 65.948 38.928 0.50 14.15 16 THR B O 1
ATOM 1378 N N . ALA B 1 20 ? 18.861 66.638 40.386 1.00 15.31 17 ALA B N 1
ATOM 1379 C CA . ALA B 1 20 ? 17.947 66.603 41.512 1.00 15.91 17 ALA B CA 1
ATOM 1380 C C . ALA B 1 20 ? 16.762 67.553 41.344 1.00 15.65 17 ALA B C 1
ATOM 1381 O O . ALA B 1 20 ? 15.626 67.189 41.670 1.00 17.40 17 ALA B O 1
ATOM 1383 N N . GLU B 1 21 ? 17.016 68.740 40.809 1.00 18.28 18 GLU B N 1
ATOM 1384 C CA . GLU B 1 21 ? 15.960 69.701 40.533 1.00 20.50 18 GLU B CA 1
ATOM 1385 C C . GLU B 1 21 ? 14.987 69.200 39.455 1.00 17.24 18 GLU B C 1
ATOM 1386 O O . GLU B 1 21 ? 13.767 69.311 39.623 1.00 18.51 18 GLU B O 1
ATOM 1392 N N . VAL B 1 22 ? 15.507 68.589 38.404 1.00 15.65 19 VAL B N 1
ATOM 1393 C CA . VAL B 1 22 ? 14.682 67.972 37.372 1.00 16.19 19 VAL B CA 1
ATOM 1394 C C . VAL B 1 22 ? 13.828 66.870 37.993 1.00 14.62 19 VAL B C 1
ATOM 1395 O O . VAL B 1 22 ? 12.627 66.821 37.750 1.00 14.87 19 VAL B O 1
ATOM 1399 N N . ALA B 1 23 ? 14.454 65.966 38.754 1.00 13.77 20 ALA B N 1
ATOM 1400 C CA . ALA B 1 23 ? 13.718 64.847 39.349 1.00 14.58 20 ALA B CA 1
ATOM 1401 C C . ALA B 1 23 ? 12.567 65.329 40.203 1.00 13.43 20 ALA B C 1
ATOM 1402 O O . ALA B 1 23 ? 11.451 64.845 40.083 1.00 14.11 20 ALA B O 1
ATOM 1404 N N . ARG B 1 24 ? 12.849 66.260 41.111 1.00 13.81 21 ARG B N 1
ATOM 1405 C CA . ARG B 1 24 ? 11.812 66.714 42.022 1.00 15.02 21 ARG B CA 1
ATOM 1406 C C . ARG B 1 24 ? 10.651 67.317 41.237 1.00 13.92 21 ARG B C 1
ATOM 1407 O O . ARG B 1 24 ? 9.480 67.047 41.535 1.00 15.93 21 ARG B O 1
ATOM 1415 N N . ALA B 1 25 ? 10.970 68.100 40.205 1.00 14.15 22 ALA B N 1
ATOM 1416 C CA . ALA B 1 25 ? 9.922 68.737 39.420 1.00 15.65 22 ALA B CA 1
ATOM 1417 C C . ALA B 1 25 ? 9.073 67.734 38.642 1.00 13.33 22 ALA B C 1
ATOM 1418 O O . ALA B 1 25 ? 7.852 67.842 38.584 1.00 16.01 22 ALA B O 1
ATOM 1420 N N . LEU B 1 26 ? 9.730 66.766 38.020 1.00 12.96 23 LEU B N 1
ATOM 1421 C CA . LEU B 1 26 ? 9.027 65.731 37.254 1.00 12.58 23 LEU B CA 1
ATOM 1422 C C . LEU B 1 26 ? 8.190 64.849 38.147 1.00 12.34 23 LEU B C 1
ATOM 1423 O O . LEU B 1 26 ? 7.030 64.561 37.817 1.00 13.20 23 LEU B O 1
ATOM 1428 N N . ILE B 1 27 ? 8.757 64.444 39.284 1.00 11.75 24 ILE B N 1
ATOM 1429 C CA . ILE B 1 27 ? 8.024 63.567 40.183 1.00 12.16 24 ILE B CA 1
ATOM 1430 C C . ILE B 1 27 ? 6.779 64.291 40.720 1.00 13.31 24 ILE B C 1
ATOM 1431 O O . ILE B 1 27 ? 5.697 63.697 40.810 1.00 14.68 24 ILE B O 1
ATOM 1436 N N . ALA B 1 28 ? 6.916 65.564 41.050 1.00 12.95 25 ALA B N 1
ATOM 1437 C CA . ALA B 1 28 ? 5.773 66.346 41.545 1.00 14.75 25 ALA B CA 1
ATOM 1438 C C . ALA B 1 28 ? 4.633 66.416 40.545 1.00 16.08 25 ALA B C 1
ATOM 1439 O O . ALA B 1 28 ? 3.469 66.424 40.956 1.00 20.11 25 ALA B O 1
ATOM 1441 N N A ARG B 1 29 ? 4.957 66.481 39.254 0.50 15.82 26 ARG B N 1
ATOM 1442 N N B ARG B 1 29 ? 4.966 66.474 39.257 0.50 15.89 26 ARG B N 1
ATOM 1443 C CA A ARG B 1 29 ? 3.950 66.527 38.188 0.50 18.40 26 ARG B CA 1
ATOM 1444 C CA B ARG B 1 29 ? 3.981 66.532 38.178 0.50 18.53 26 ARG B CA 1
ATOM 1445 C C A ARG B 1 29 ? 3.482 65.151 37.709 0.50 17.03 26 ARG B C 1
ATOM 1446 C C B ARG B 1 29 ? 3.491 65.157 37.707 0.50 16.95 26 ARG B C 1
ATOM 1447 O O A ARG B 1 29 ? 2.522 65.059 36.935 0.50 20.26 26 ARG B O 1
ATOM 1448 O O B ARG B 1 29 ? 2.509 65.071 36.962 0.50 20.55 26 ARG B O 1
ATOM 1463 N N . GLY B 1 30 ? 4.160 64.086 38.135 1.00 15.71 27 GLY B N 1
ATOM 1464 C CA . GLY B 1 30 ? 3.900 62.751 37.638 1.00 15.73 27 GLY B CA 1
ATOM 1465 C C . GLY B 1 30 ? 4.279 62.565 36.181 1.00 15.77 27 GLY B C 1
ATOM 1466 O O . GLY B 1 30 ? 3.662 61.769 35.495 1.00 19.82 27 GLY B O 1
ATOM 1467 N N . TRP B 1 31 ? 5.322 63.275 35.738 1.00 13.86 28 TRP B N 1
ATOM 1468 C CA . TRP B 1 31 ? 5.816 63.203 34.369 1.00 14.33 28 TRP B CA 1
ATOM 1469 C C . TRP B 1 31 ? 7.016 62.274 34.303 1.00 13.33 28 TRP B C 1
ATOM 1470 O O . TRP B 1 31 ? 7.826 62.189 35.251 1.00 15.86 28 TRP B O 1
ATOM 1481 N N . ARG B 1 32 ? 7.140 61.611 33.159 1.00 12.27 29 ARG B N 1
ATOM 1482 C CA . ARG B 1 32 ? 8.260 60.710 32.916 1.00 11.94 29 ARG B CA 1
ATOM 1483 C C . ARG B 1 32 ? 9.081 61.162 31.721 1.00 9.91 29 ARG B C 1
ATOM 1484 O O . ARG B 1 32 ? 8.548 61.699 30.742 1.00 11.42 29 ARG B O 1
ATOM 1492 N N . LEU B 1 33 ? 10.379 60.946 31.843 1.00 8.79 30 LEU B N 1
ATOM 1493 C CA . LEU B 1 33 ? 11.395 61.380 30.908 1.00 8.34 30 LEU B CA 1
ATOM 1494 C C . LEU B 1 33 ? 12.042 60.189 30.223 1.00 7.72 30 LEU B C 1
ATOM 1495 O O . LEU B 1 33 ? 12.161 59.132 30.830 1.00 9.40 30 LEU B O 1
ATOM 1500 N N . THR B 1 34 ? 12.497 60.383 28.988 1.00 7.67 31 THR B N 1
ATOM 1501 C CA . THR B 1 34 ? 13.358 59.435 28.297 1.00 7.78 31 THR B CA 1
ATOM 1502 C C . THR B 1 34 ? 14.406 60.206 27.497 1.00 7.51 31 THR B C 1
ATOM 1503 O O . THR B 1 34 ? 14.221 61.406 27.227 1.00 8.22 31 THR B O 1
ATOM 1507 N N . THR B 1 35 ? 15.495 59.532 27.093 1.00 7.34 32 THR B N 1
ATOM 1508 C CA . THR B 1 35 ? 16.608 60.197 26.436 1.00 7.65 32 THR B CA 1
ATOM 1509 C C . THR B 1 35 ? 17.167 59.429 25.258 1.00 7.45 32 THR B C 1
ATOM 1510 O O . THR B 1 35 ? 17.208 58.198 25.283 1.00 8.18 32 THR B O 1
ATOM 1514 N N . ALA B 1 36 ? 17.605 60.160 24.242 1.00 7.56 33 ALA B N 1
ATOM 1515 C CA . ALA B 1 36 ? 18.319 59.601 23.098 1.00 8.33 33 ALA B CA 1
ATOM 1516 C C . ALA B 1 36 ? 19.554 60.429 22.857 1.00 7.78 33 ALA B C 1
ATOM 1517 O O . ALA B 1 36 ? 19.477 61.641 22.673 1.00 9.40 33 ALA B O 1
ATOM 1519 N N . GLU B 1 37 ? 20.718 59.785 22.891 1.00 8.33 34 GLU B N 1
ATOM 1520 C CA . GLU B 1 37 ? 22.014 60.483 22.837 1.00 8.67 34 GLU B CA 1
ATOM 1521 C C . GLU B 1 37 ? 22.847 59.952 21.690 1.00 9.21 34 GLU B C 1
ATOM 1522 O O . GLU B 1 37 ? 22.773 58.779 21.370 1.00 11.38 34 GLU B O 1
ATOM 1528 N N A SER B 1 38 ? 23.684 60.817 21.149 0.70 10.37 35 SER B N 1
ATOM 1529 N N B SER B 1 38 ? 23.674 60.814 21.111 0.30 10.91 35 SER B N 1
ATOM 1530 C CA A SER B 1 38 ? 24.703 60.414 20.205 0.70 11.28 35 SER B CA 1
ATOM 1531 C CA B SER B 1 38 ? 24.753 60.367 20.234 0.30 12.02 35 SER B CA 1
ATOM 1532 C C A SER B 1 38 ? 26.063 60.776 20.852 0.70 12.64 35 SER B C 1
ATOM 1533 C C B SER B 1 38 ? 26.091 60.760 20.860 0.30 12.58 35 SER B C 1
ATOM 1534 O O A SER B 1 38 ? 26.597 60.001 21.663 0.70 13.61 35 SER B O 1
ATOM 1535 O O B SER B 1 38 ? 26.672 59.974 21.618 0.30 13.13 35 SER B O 1
ATOM 1540 N N . CYS B 1 39 ? 26.545 61.984 20.609 1.00 12.59 36 CYS B N 1
ATOM 1541 C CA . CYS B 1 39 ? 27.857 62.416 21.063 1.00 13.47 36 CYS B CA 1
ATOM 1542 C C . CYS B 1 39 ? 28.047 62.390 22.563 1.00 13.29 36 CYS B C 1
ATOM 1543 O O . CYS B 1 39 ? 29.158 62.213 23.000 1.00 15.27 36 CYS B O 1
ATOM 1546 N N . THR B 1 40 ? 26.985 62.597 23.353 1.00 11.46 37 THR B N 1
ATOM 1547 C CA . THR B 1 40 ? 27.118 62.598 24.798 1.00 11.55 37 THR B CA 1
ATOM 1548 C C . THR B 1 40 ? 27.212 61.191 25.387 1.00 10.62 37 THR B C 1
ATOM 1549 O O . THR B 1 40 ? 27.505 61.060 26.571 1.00 11.13 37 THR B O 1
ATOM 1553 N N . GLY B 1 41 ? 26.968 60.159 24.567 1.00 10.77 38 GLY B N 1
ATOM 1554 C CA . GLY B 1 41 ? 27.476 58.811 24.839 1.00 10.83 38 GLY B CA 1
ATOM 1555 C C . GLY B 1 41 ? 26.818 58.027 25.944 1.00 10.45 38 GLY B C 1
ATOM 1556 O O . GLY B 1 41 ? 27.277 56.939 26.261 1.00 12.06 38 GLY B O 1
ATOM 1557 N N . GLY B 1 42 ? 25.704 58.526 26.491 1.00 9.51 39 GLY B N 1
ATOM 1558 C CA . GLY B 1 42 ? 25.108 57.908 27.650 1.00 9.76 39 GLY B CA 1
ATOM 1559 C C . GLY B 1 42 ? 25.368 58.642 28.953 1.00 9.34 39 GLY B C 1
ATOM 1560 O O . GLY B 1 42 ? 24.833 58.267 29.998 1.00 9.88 39 GLY B O 1
ATOM 1561 N N . ASN B 1 43 ? 26.124 59.750 28.904 1.00 9.10 40 ASN B N 1
ATOM 1562 C CA . ASN B 1 43 ? 26.333 60.541 30.105 1.00 9.37 40 ASN B CA 1
ATOM 1563 C C . ASN B 1 43 ? 25.063 61.260 30.591 1.00 9.45 40 ASN B C 1
ATOM 1564 O O . ASN B 1 43 ? 24.955 61.541 31.780 1.00 10.44 40 ASN B O 1
ATOM 1569 N N . LEU B 1 44 ? 24.123 61.573 29.692 1.00 9.03 41 LEU B N 1
ATOM 1570 C CA . LEU B 1 44 ? 22.867 62.166 30.155 1.00 9.43 41 LEU B CA 1
ATOM 1571 C C . LEU B 1 44 ? 22.029 61.132 30.926 1.00 8.48 41 LEU B C 1
ATOM 1572 O O . LEU B 1 44 ? 21.591 61.366 32.066 1.00 9.83 41 LEU B O 1
ATOM 1577 N N . ALA B 1 45 ? 21.906 59.932 30.351 1.00 8.88 42 ALA B N 1
ATOM 1578 C CA . ALA B 1 45 ? 21.300 58.799 31.062 1.00 9.70 42 ALA B CA 1
ATOM 1579 C C . ALA B 1 45 ? 21.976 58.606 32.407 1.00 9.43 42 ALA B C 1
ATOM 1580 O O . ALA B 1 45 ? 21.323 58.355 33.417 1.00 10.89 42 ALA B O 1
ATOM 1582 N N . ALA B 1 46 ? 23.321 58.617 32.394 1.00 9.68 43 ALA B N 1
ATOM 1583 C CA . ALA B 1 46 ? 24.074 58.340 33.613 1.00 11.14 43 ALA B CA 1
ATOM 1584 C C . ALA B 1 46 ? 23.770 59.321 34.726 1.00 11.13 43 ALA B C 1
ATOM 1585 O O . ALA B 1 46 ? 23.655 58.933 35.887 1.00 12.95 43 ALA B O 1
ATOM 1587 N N . ALA B 1 47 ? 23.602 60.595 34.370 1.00 10.57 44 ALA B N 1
ATOM 1588 C CA . ALA B 1 47 ? 23.252 61.590 35.386 1.00 12.08 44 ALA B CA 1
ATOM 1589 C C . ALA B 1 47 ? 21.878 61.262 35.989 1.00 11.93 44 ALA B C 1
ATOM 1590 O O . ALA B 1 47 ? 21.677 61.343 37.203 1.00 12.63 44 ALA B O 1
ATOM 1592 N N . LEU B 1 48 ? 20.930 60.876 35.145 1.00 10.63 45 LEU B N 1
ATOM 1593 C CA . LEU B 1 48 ? 19.576 60.598 35.617 1.00 11.29 45 LEU B CA 1
ATOM 1594 C C . LEU B 1 48 ? 19.537 59.328 36.473 1.00 11.10 45 LEU B C 1
ATOM 1595 O O . LEU B 1 48 ? 18.815 59.251 37.478 1.00 12.02 45 LEU B O 1
ATOM 1600 N N . CYS B 1 49 ? 20.359 58.339 36.103 1.00 10.65 46 CYS B N 1
ATOM 1601 C CA . CYS B 1 49 ? 20.421 57.083 36.860 1.00 12.55 46 CYS B CA 1
ATOM 1602 C C . CYS B 1 49 ? 21.165 57.224 38.175 1.00 13.11 46 CYS B C 1
ATOM 1603 O O . CYS B 1 49 ? 20.877 56.477 39.124 1.00 14.42 46 CYS B O 1
ATOM 1606 N N . ALA B 1 50 ? 22.061 58.218 38.257 1.00 12.50 47 ALA B N 1
ATOM 1607 C CA . ALA B 1 50 ? 22.784 58.516 39.512 1.00 14.01 47 ALA B CA 1
ATOM 1608 C C . ALA B 1 50 ? 21.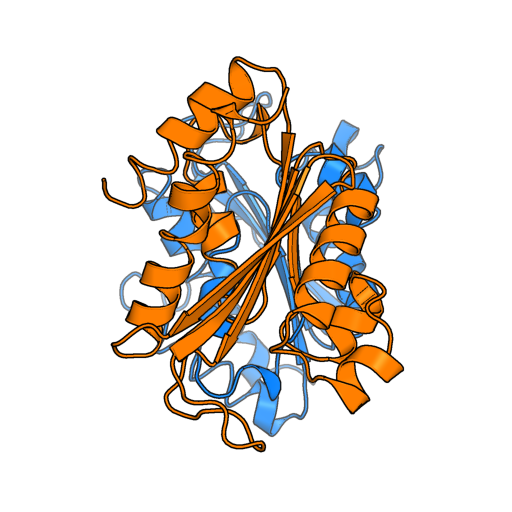872 59.181 40.540 1.00 14.51 47 ALA B C 1
ATOM 1609 O O . ALA B 1 50 ? 22.101 59.083 41.750 1.00 17.49 47 ALA B O 1
ATOM 1611 N N A GLN B 1 51 ? 20.833 59.856 40.060 0.50 15.19 48 GLN B N 1
ATOM 1612 N N B GLN B 1 51 ? 20.838 59.861 40.062 0.50 15.78 48 GLN B N 1
ATOM 1613 C CA A GLN B 1 51 ? 19.817 60.434 40.933 0.50 14.91 48 GLN B CA 1
ATOM 1614 C CA B GLN B 1 51 ? 19.824 60.425 40.941 0.50 16.39 48 GLN B CA 1
ATOM 1615 C C A GLN B 1 51 ? 19.118 59.276 41.756 0.50 15.14 48 GLN B C 1
ATOM 1616 C C B GLN B 1 51 ? 19.121 59.272 41.758 0.50 15.72 48 GLN B C 1
ATOM 1617 O O A GLN B 1 51 ? 19.001 58.013 41.317 0.50 20.01 48 GLN B O 1
ATOM 1618 O O B GLN B 1 51 ? 19.009 58.010 41.321 0.50 20.52 48 GLN B O 1
ATOM 1629 N N . ALA B 1 52 ? 18.765 59.726 42.982 1.00 17.50 49 ALA B N 1
ATOM 1630 C CA . ALA B 1 52 ? 18.298 58.860 44.070 1.00 20.95 49 ALA B CA 1
ATOM 1631 C C . ALA B 1 52 ? 17.009 58.125 43.778 1.00 20.81 49 ALA B C 1
ATOM 1632 O O . ALA B 1 52 ? 16.809 56.987 44.221 1.00 27.18 49 ALA B O 1
ATOM 1634 N N . ASP B 1 53 ? 16.142 58.795 43.019 1.00 17.02 50 ASP B N 1
ATOM 1635 C CA . ASP B 1 53 ? 14.753 58.393 42.800 1.00 14.94 50 ASP B CA 1
ATOM 1636 C C . ASP B 1 53 ? 14.455 58.150 41.305 1.00 14.47 50 ASP B C 1
ATOM 1637 O O . ASP B 1 53 ? 13.333 58.378 40.832 1.00 13.85 50 ASP B O 1
ATOM 1642 N N . THR B 1 54 ? 15.457 57.651 40.576 1.00 12.29 51 THR B N 1
ATOM 1643 C CA . THR B 1 54 ? 15.377 57.496 39.108 1.00 11.41 51 THR B CA 1
ATOM 1644 C C . THR B 1 54 ? 14.070 56.883 38.629 1.00 11.36 51 THR B C 1
ATOM 1645 O O . THR B 1 54 ? 13.398 57.420 37.761 1.00 11.99 51 THR B O 1
ATOM 1649 N N . ALA B 1 55 ? 13.705 55.734 39.199 1.00 13.09 52 ALA B N 1
ATOM 1650 C CA . ALA B 1 55 ? 12.569 54.949 38.687 1.00 14.18 52 ALA B CA 1
ATOM 1651 C C . ALA B 1 55 ? 11.238 55.674 38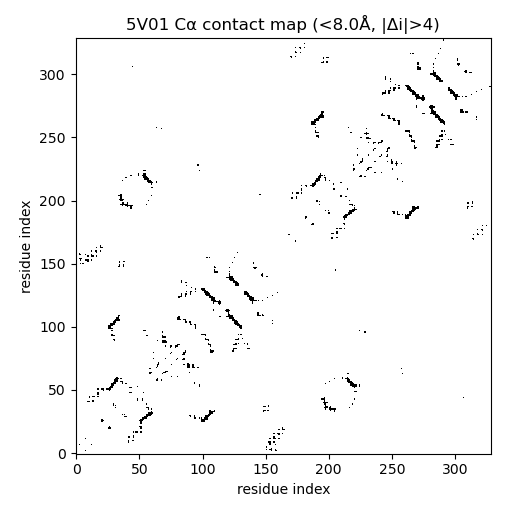.824 1.00 13.86 52 ALA B C 1
ATOM 1652 O O . ALA B 1 55 ? 10.276 55.335 38.131 1.00 15.88 52 ALA B O 1
ATOM 1654 N N . ALA B 1 56 ? 11.181 56.678 39.695 1.00 13.70 53 ALA B N 1
ATOM 1655 C CA . ALA B 1 56 ? 9.970 57.481 39.841 1.00 14.30 53 ALA B CA 1
ATOM 1656 C C . ALA B 1 56 ? 9.716 58.382 38.631 1.00 13.83 53 ALA B C 1
ATOM 1657 O O . ALA B 1 56 ? 8.624 58.939 38.541 1.00 16.54 53 ALA B O 1
ATOM 1659 N N . PHE B 1 57 ? 10.694 58.559 37.722 1.00 11.60 54 PHE B N 1
ATOM 1660 C CA . PHE B 1 57 ? 10.504 59.414 36.555 1.00 11.16 54 PHE B CA 1
ATOM 1661 C C . PHE B 1 57 ? 11.226 59.005 35.275 1.00 10.86 54 PHE B C 1
ATOM 1662 O O . PHE B 1 57 ? 11.031 59.647 34.253 1.00 11.27 54 PHE B O 1
ATOM 1670 N N . TYR B 1 58 ? 12.019 57.930 35.299 1.00 9.99 55 TYR B N 1
ATOM 1671 C CA . TYR B 1 58 ? 12.879 57.579 34.162 1.00 9.32 55 TYR B CA 1
ATOM 1672 C C . TYR B 1 58 ? 13.210 56.090 34.163 1.00 9.79 55 TYR B C 1
ATOM 1673 O O . TYR B 1 58 ? 13.584 55.556 35.207 1.00 11.88 55 TYR B O 1
ATOM 1682 N N . ASP B 1 59 ? 13.126 55.435 33.014 1.00 9.84 56 ASP B N 1
ATOM 1683 C CA . ASP B 1 59 ? 13.670 54.088 32.933 1.00 9.99 56 ASP B CA 1
ATOM 1684 C C . ASP B 1 59 ? 14.336 53.709 31.623 1.00 10.18 56 ASP B C 1
ATOM 1685 O O . ASP B 1 59 ? 14.892 52.611 31.567 1.00 11.20 56 ASP B O 1
ATOM 1690 N N . THR B 1 60 ? 14.304 54.566 30.596 1.00 9.80 57 THR B N 1
ATOM 1691 C CA . THR B 1 60 ? 14.762 54.175 29.269 1.00 9.75 57 THR B CA 1
ATOM 1692 C C . THR B 1 60 ? 15.627 55.271 28.643 1.00 9.05 57 THR B C 1
ATOM 1693 O O . THR B 1 60 ? 15.169 56.414 28.506 1.00 9.24 57 THR B O 1
ATOM 1697 N N . GLY B 1 61 ? 16.834 54.887 28.268 1.00 8.72 58 GLY B N 1
ATOM 1698 C CA . GLY B 1 61 ? 17.699 55.727 27.480 1.00 8.97 58 GLY B CA 1
ATOM 1699 C C . GLY B 1 61 ? 18.338 54.947 26.361 1.00 8.36 58 GLY B C 1
ATOM 1700 O O . GLY B 1 61 ? 18.579 53.730 26.501 1.00 9.57 58 GLY B O 1
ATOM 1701 N N . VAL B 1 62 ? 18.608 55.588 25.230 1.00 7.77 59 VAL B N 1
ATOM 1702 C CA . VAL B 1 62 ? 19.379 54.948 24.169 1.00 8.94 59 VAL B CA 1
ATOM 1703 C C . VAL B 1 62 ? 20.573 55.815 23.807 1.00 7.93 59 VAL B C 1
ATOM 1704 O O . VAL B 1 62 ? 20.538 57.075 23.934 1.00 8.37 59 VAL B O 1
ATOM 1708 N N . VAL B 1 63 ? 21.594 55.156 23.274 1.00 8.56 60 VAL B N 1
ATOM 1709 C CA . VAL B 1 63 ? 22.761 55.773 22.682 1.00 8.72 60 VAL B CA 1
ATOM 1710 C C . VAL B 1 63 ? 22.810 55.262 21.253 1.00 8.68 60 VAL B C 1
ATOM 1711 O O . VAL B 1 63 ? 22.911 54.067 21.024 1.00 10.69 60 VAL B O 1
ATOM 1715 N N . THR B 1 64 ? 22.671 56.160 20.294 1.00 9.69 61 THR B N 1
ATOM 1716 C CA . THR B 1 64 ? 22.646 55.840 18.871 1.00 10.61 61 THR B CA 1
ATOM 1717 C C . THR B 1 64 ? 23.705 56.682 18.182 1.00 11.11 61 THR B C 1
ATOM 1718 O O . THR B 1 64 ? 23.448 57.822 17.800 1.00 11.30 61 THR B O 1
ATOM 1722 N N . PHE B 1 65 ? 24.928 56.153 18.133 1.00 12.12 62 PHE B N 1
ATOM 1723 C CA . PHE B 1 65 ? 26.112 56.944 17.792 1.00 13.57 62 PHE B CA 1
ATOM 1724 C C . PHE B 1 65 ? 26.306 57.186 16.301 1.00 14.62 62 PHE B C 1
ATOM 1725 O O . PHE B 1 65 ? 26.985 58.122 15.908 1.00 22.20 62 PHE B O 1
ATOM 1733 N N . SER B 1 66 ? 25.750 56.302 15.479 1.00 16.00 63 SER B N 1
ATOM 1734 C CA . SER B 1 66 ? 25.900 56.325 14.026 1.00 15.35 63 SER B CA 1
ATOM 1735 C C . SER B 1 66 ? 24.576 56.517 13.311 1.00 13.61 63 SER B C 1
ATOM 1736 O O . SER B 1 66 ? 23.497 56.429 13.934 1.00 14.51 63 SER B O 1
ATOM 1739 N N . ASP B 1 67 ? 24.648 56.770 12.005 1.00 15.28 64 ASP B N 1
ATOM 1740 C CA . ASP B 1 67 ? 23.448 56.976 11.219 1.00 15.72 64 ASP B CA 1
ATOM 1741 C C . ASP B 1 67 ? 22.598 55.697 11.231 1.00 14.32 64 ASP B C 1
ATOM 1742 O O . ASP B 1 67 ? 21.368 55.762 11.397 1.00 14.32 64 ASP B O 1
ATOM 1747 N N . GLU B 1 68 ? 23.245 54.541 11.084 1.00 14.99 65 GLU B N 1
ATOM 1748 C CA . GLU B 1 68 ? 22.511 53.275 11.080 1.00 15.80 65 GLU B CA 1
ATOM 1749 C C . GLU B 1 68 ? 21.763 53.064 12.412 1.00 13.96 65 GLU B C 1
ATOM 1750 O O . GLU B 1 68 ? 20.605 52.624 12.409 1.00 14.40 65 GLU B O 1
ATOM 1756 N N . ALA B 1 69 ? 22.406 53.368 13.538 1.00 13.52 66 ALA B N 1
ATOM 1757 C CA . ALA B 1 69 ? 21.747 53.209 14.810 1.00 12.54 66 ALA B CA 1
ATOM 1758 C C . ALA B 1 69 ? 20.533 54.131 14.926 1.00 11.11 66 ALA B C 1
ATOM 1759 O O . ALA B 1 69 ? 19.488 53.738 15.446 1.00 11.61 66 ALA B O 1
ATOM 1761 N N . LYS B 1 70 ? 20.683 55.376 14.479 1.00 10.40 67 LYS B N 1
ATOM 1762 C CA . LYS B 1 70 ? 19.555 56.305 14.504 1.00 9.88 67 LYS B CA 1
ATOM 1763 C C . LYS B 1 70 ? 18.388 55.802 13.656 1.00 9.86 67 LYS B C 1
ATOM 1764 O O . LYS B 1 70 ? 17.218 55.891 14.088 1.00 11.36 67 LYS B O 1
ATOM 1770 N N . ARG B 1 71 ? 18.685 55.325 12.443 1.00 10.74 68 ARG B N 1
ATOM 1771 C CA . ARG B 1 71 ? 17.620 54.753 11.583 1.00 11.54 68 ARG B CA 1
ATOM 1772 C C . ARG B 1 71 ? 16.984 53.524 12.234 1.00 11.74 68 ARG B C 1
ATOM 1773 O O . ARG B 1 71 ? 15.770 53.421 12.322 1.00 13.66 68 ARG B O 1
ATOM 1781 N N . ASN B 1 72 ? 17.826 52.610 12.710 1.00 12.93 69 ASN B N 1
ATOM 1782 C CA . ASN B 1 72 ? 17.368 51.298 13.179 1.00 13.60 69 ASN B CA 1
ATOM 1783 C C . ASN B 1 72 ? 16.605 51.390 14.505 1.00 12.98 69 ASN B C 1
ATOM 1784 O O . ASN B 1 72 ? 15.519 50.804 14.655 1.00 15.83 69 ASN B O 1
ATOM 1789 N N . VAL B 1 73 ? 17.175 52.108 15.476 1.00 12.19 70 VAL B N 1
ATOM 1790 C CA . VAL B 1 73 ? 16.608 52.168 16.821 1.00 12.51 70 VAL B CA 1
ATOM 1791 C C . VAL B 1 73 ? 15.482 53.195 16.927 1.00 11.92 70 VAL B C 1
ATOM 1792 O O . VAL B 1 73 ? 14.497 52.975 17.642 1.00 14.37 70 VAL B O 1
ATOM 1796 N N . LEU B 1 74 ? 15.634 54.325 16.230 1.00 10.12 71 LEU B N 1
ATOM 1797 C CA . LEU B 1 74 ? 14.746 55.470 16.416 1.00 10.88 71 LEU B CA 1
ATOM 1798 C C . LEU B 1 74 ? 13.934 55.874 15.214 1.00 11.57 71 LEU B C 1
ATOM 1799 O O . LEU B 1 74 ? 13.156 56.824 15.316 1.00 12.24 71 LEU B O 1
ATOM 1804 N N . GLN B 1 75 ? 14.082 55.148 14.109 1.00 11.42 72 GLN B N 1
ATOM 1805 C CA . GLN B 1 75 ? 13.314 55.409 12.874 1.00 12.65 72 GLN B CA 1
ATOM 1806 C C . GLN B 1 75 ? 13.586 56.784 12.283 1.00 12.72 72 GLN B C 1
ATOM 1807 O O . GLN B 1 75 ? 12.784 57.309 11.548 1.00 14.16 72 GLN B O 1
ATOM 1813 N N . VAL B 1 76 ? 14.783 57.308 12.537 1.00 11.50 73 VAL B N 1
ATOM 1814 C CA . VAL B 1 76 ? 15.183 58.532 11.863 1.00 11.03 73 VAL B CA 1
ATOM 1815 C C . VAL B 1 76 ? 15.258 58.216 10.368 1.00 11.04 73 VAL B C 1
ATOM 1816 O O . VAL B 1 76 ? 15.704 57.152 9.966 1.00 13.10 73 VAL B O 1
ATOM 1820 N N . ARG B 1 77 ? 14.743 59.113 9.549 1.00 12.34 74 ARG B N 1
ATOM 1821 C CA . ARG B 1 77 ? 14.652 58.858 8.114 1.00 13.01 74 ARG B CA 1
ATOM 1822 C C . ARG B 1 77 ? 16.014 58.930 7.437 1.00 12.79 74 ARG B C 1
ATOM 1823 O O . ARG B 1 77 ? 16.818 59.832 7.708 1.00 12.94 74 ARG B O 1
ATOM 1831 N N . ALA B 1 78 ? 16.254 57.991 6.519 1.00 14.00 75 ALA B N 1
ATOM 1832 C CA . ALA B 1 78 ? 17.486 57.984 5.742 1.00 14.48 75 ALA B CA 1
ATOM 1833 C C . ALA B 1 78 ? 17.664 59.290 4.987 1.00 14.00 75 ALA B C 1
ATOM 1834 O O . ALA B 1 78 ? 18.783 59.818 4.902 1.00 14.20 75 ALA B O 1
ATOM 1836 N N . GLU B 1 79 ? 16.578 59.807 4.406 1.00 14.31 76 GLU B N 1
ATOM 1837 C CA . GLU B 1 79 ? 16.672 61.042 3.652 1.00 15.06 76 GLU B CA 1
ATOM 1838 C C . GLU B 1 79 ? 17.079 62.217 4.545 1.00 12.70 76 GLU B C 1
ATOM 1839 O O . GLU B 1 79 ? 17.856 63.058 4.142 1.00 13.69 76 GLU B O 1
ATOM 1845 N N . THR B 1 80 ? 16.560 62.248 5.774 1.00 12.95 77 THR B N 1
ATOM 1846 C CA . THR B 1 80 ? 16.905 63.306 6.700 1.00 13.08 77 THR B CA 1
ATOM 1847 C C . THR B 1 80 ? 18.403 63.308 6.984 1.00 12.25 77 THR B C 1
ATOM 1848 O O . THR B 1 80 ? 19.062 64.360 6.962 1.00 12.95 77 THR B O 1
ATOM 1852 N N . LEU B 1 81 ? 18.949 62.131 7.265 1.00 11.30 78 LEU B N 1
ATOM 1853 C CA . LEU B 1 81 ? 20.362 62.031 7.548 1.00 11.55 78 LEU B CA 1
ATOM 1854 C C . LEU B 1 81 ? 21.216 62.394 6.333 1.00 11.60 78 LEU B C 1
ATOM 1855 O O . LEU B 1 81 ? 22.223 63.086 6.467 1.00 13.36 78 LEU B O 1
ATOM 1860 N N . ALA B 1 82 ? 20.804 61.951 5.149 1.00 11.25 79 ALA B N 1
ATOM 1861 C CA . ALA B 1 82 ? 21.587 62.238 3.954 1.00 12.87 79 ALA B CA 1
ATOM 1862 C C . ALA B 1 82 ? 21.574 63.723 3.590 1.00 13.70 79 ALA B C 1
ATOM 1863 O O . ALA B 1 82 ? 22.567 64.234 3.105 1.00 16.80 79 ALA B O 1
ATOM 1865 N N . VAL B 1 83 ? 20.462 64.410 3.815 1.00 12.34 80 VAL B N 1
ATOM 1866 C CA . VAL B 1 83 ? 20.318 65.815 3.430 1.00 12.92 80 VAL B CA 1
ATOM 1867 C C . VAL B 1 83 ? 20.835 66.776 4.511 1.00 12.90 80 VAL B C 1
ATOM 1868 O O . VAL B 1 83 ? 21.489 67.773 4.200 1.00 14.53 80 VAL B O 1
ATOM 1872 N N . HIS B 1 84 ? 20.529 66.483 5.764 1.00 11.55 81 HIS B N 1
ATOM 1873 C CA . HIS B 1 84 ? 20.811 67.387 6.900 1.00 12.11 81 HIS B CA 1
ATOM 1874 C C . HIS B 1 84 ? 21.954 66.957 7.800 1.00 11.45 81 HIS B C 1
ATOM 1875 O O . HIS B 1 84 ? 22.445 67.774 8.559 1.00 12.25 81 HIS B O 1
ATOM 1882 N N . SER B 1 85 ? 22.373 65.706 7.702 1.00 11.61 82 SER B N 1
ATOM 1883 C CA . SER B 1 85 ? 23.337 65.081 8.603 1.00 11.46 82 SER B CA 1
ATOM 1884 C C . SER B 1 85 ? 22.739 64.754 9.956 1.00 11.40 82 SER B C 1
ATOM 1885 O O . SER B 1 85 ? 21.675 65.223 10.302 1.00 11.26 82 SER B O 1
ATOM 1888 N N . ALA B 1 86 ? 23.445 63.906 10.699 1.00 11.55 83 ALA B N 1
ATOM 1889 C CA . ALA B 1 86 ? 23.049 63.576 12.060 1.00 12.65 83 ALA B CA 1
ATOM 1890 C C . ALA B 1 86 ? 23.131 64.748 13.033 1.00 12.61 83 ALA B C 1
ATOM 1891 O O . ALA B 1 86 ? 22.431 64.757 14.047 1.00 15.37 83 ALA B O 1
ATOM 1893 N N . VAL B 1 87 ? 23.972 65.731 12.742 1.00 10.77 84 VAL B N 1
ATOM 1894 C CA . VAL B 1 87 ? 24.074 66.924 13.578 1.00 10.58 84 VAL B CA 1
ATOM 1895 C C . VAL B 1 87 ? 23.246 68.009 12.918 1.00 10.23 84 VAL B C 1
ATOM 1896 O O . VAL B 1 87 ? 23.722 68.804 12.111 1.00 11.65 84 VAL B O 1
ATOM 1900 N N . SER B 1 88 ? 21.963 68.001 13.253 1.00 9.05 85 SER B N 1
ATOM 1901 C CA . SER B 1 88 ? 21.003 68.887 12.631 1.00 9.37 85 SER B CA 1
ATOM 1902 C C . SER B 1 88 ? 19.762 68.949 13.484 1.00 8.89 85 SER B C 1
ATOM 1903 O O . SER B 1 88 ? 19.466 68.037 14.269 1.00 9.74 85 SER B O 1
ATOM 1906 N N . GLU B 1 89 ? 19.006 70.031 13.275 1.00 9.69 86 GLU B N 1
ATOM 1907 C CA . GLU B 1 89 ? 17.695 70.181 13.895 1.00 10.01 86 GLU B CA 1
ATOM 1908 C C . GLU B 1 89 ? 16.755 69.036 13.514 1.00 9.96 86 GLU B C 1
ATOM 1909 O O . GLU B 1 89 ? 16.082 68.446 14.378 1.00 9.41 86 GLU B O 1
ATOM 1915 N N . ALA B 1 90 ? 16.717 68.722 12.227 1.00 10.29 87 ALA B N 1
ATOM 1916 C CA . ALA B 1 90 ? 15.807 67.661 11.764 1.00 10.27 87 ALA B CA 1
ATOM 1917 C C . ALA B 1 90 ? 16.128 66.325 12.402 1.00 9.63 87 ALA B C 1
ATOM 1918 O O . ALA B 1 90 ? 15.217 65.579 12.809 1.00 10.67 87 ALA B O 1
ATOM 1920 N N . CYS B 1 91 ? 17.417 66.010 12.522 1.00 9.51 88 CYS B N 1
ATOM 1921 C CA . CYS B 1 91 ? 17.790 64.755 13.163 1.00 9.63 88 CYS B CA 1
ATOM 1922 C C . CYS B 1 91 ? 17.333 64.711 14.624 1.00 9.06 88 CYS B C 1
ATOM 1923 O O . CYS B 1 91 ? 16.736 63.724 15.054 1.00 9.71 88 CYS B O 1
ATOM 1926 N N . VAL B 1 92 ? 17.611 65.750 15.405 1.00 8.82 89 VAL B N 1
ATOM 1927 C CA . VAL B 1 92 ? 17.235 65.677 16.826 1.00 8.75 89 VAL B CA 1
ATOM 1928 C C . VAL B 1 92 ? 15.718 65.674 17.000 1.00 8.80 89 VAL B C 1
ATOM 1929 O O . VAL B 1 92 ? 15.217 65.032 17.936 1.00 9.07 89 VAL B O 1
ATOM 1933 N N . GLN B 1 93 ? 15.004 66.379 16.123 1.00 8.65 90 GLN B N 1
ATOM 1934 C CA . GLN B 1 93 ? 13.540 66.297 16.166 1.00 9.49 90 GLN B CA 1
ATOM 1935 C C . GLN B 1 93 ? 13.089 64.833 15.998 1.00 8.89 90 GLN B C 1
ATOM 1936 O O . GLN B 1 93 ? 12.283 64.307 16.807 1.00 10.08 90 GLN B O 1
ATOM 1942 N N . GLU B 1 94 ? 13.601 64.175 14.963 1.00 8.51 91 GLU B N 1
ATOM 1943 C CA . GLU B 1 94 ? 13.215 62.792 14.689 1.00 9.26 91 GLU B CA 1
ATOM 1944 C C . GLU B 1 94 ? 13.690 61.827 15.767 1.00 8.61 91 GLU B C 1
ATOM 1945 O O . GLU B 1 94 ? 12.971 60.907 16.138 1.00 9.48 91 GLU B O 1
ATOM 1951 N N . MET B 1 95 ? 14.887 62.041 16.304 1.00 8.73 92 MET B N 1
ATOM 1952 C CA . MET B 1 95 ? 15.363 61.210 17.411 1.00 8.62 92 MET B CA 1
ATOM 1953 C C . MET B 1 95 ? 14.425 61.340 18.598 1.00 8.28 92 MET B C 1
ATOM 1954 O O . MET B 1 95 ? 14.069 60.357 19.241 1.00 8.75 92 MET B O 1
ATOM 1959 N N . SER B 1 96 ? 14.035 62.574 18.912 1.00 8.38 93 SER B N 1
ATOM 1960 C CA . SER B 1 96 ? 13.160 62.789 20.077 1.00 8.75 93 SER B CA 1
ATOM 1961 C C . SER B 1 96 ? 11.807 62.100 19.890 1.00 8.77 93 SER B C 1
ATOM 1962 O O . SER B 1 96 ? 11.282 61.483 20.830 1.00 9.31 93 SER B O 1
ATOM 1965 N N . SER B 1 97 ? 11.252 62.184 18.681 1.00 8.90 94 SER B N 1
ATOM 1966 C CA . SER B 1 97 ? 9.975 61.529 18.397 1.00 9.27 94 SER B CA 1
ATOM 1967 C C . SER B 1 97 ? 10.110 60.018 18.524 1.00 9.65 94 SER B C 1
ATOM 1968 O O . SER B 1 97 ? 9.232 59.349 19.090 1.00 10.29 94 SER B O 1
ATOM 1971 N N . GLY B 1 98 ? 11.221 59.463 18.032 1.00 9.80 95 GLY B N 1
ATOM 1972 C CA . GLY B 1 98 ? 11.421 58.036 18.074 1.00 9.35 95 GLY B CA 1
ATOM 1973 C C . GLY B 1 98 ? 11.528 57.512 19.492 1.00 8.90 95 GLY B C 1
ATOM 1974 O O . GLY B 1 98 ? 10.936 56.481 19.835 1.00 10.08 95 GLY B O 1
ATOM 1975 N N . ILE B 1 99 ? 12.289 58.197 20.339 1.00 8.61 96 ILE B N 1
ATOM 1976 C CA . ILE B 1 99 ? 12.447 57.714 21.698 1.00 8.61 96 ILE B CA 1
ATOM 1977 C C . ILE B 1 99 ? 11.197 57.958 22.551 1.00 8.74 96 ILE B C 1
ATOM 1978 O O . ILE B 1 99 ? 10.862 57.144 23.425 1.00 9.24 96 ILE B O 1
ATOM 1983 N N . LEU B 1 100 ? 10.507 59.082 22.316 1.00 9.50 97 LEU B N 1
ATOM 1984 C CA . LEU B 1 100 ? 9.254 59.337 23.017 1.00 10.12 97 LEU B CA 1
ATOM 1985 C C . LEU B 1 100 ? 8.308 58.155 22.779 1.00 10.48 97 LEU B C 1
ATOM 1986 O O . LEU B 1 100 ? 7.681 57.660 23.726 1.00 11.46 97 LEU B O 1
ATOM 1991 N N . ALA B 1 101 ? 8.221 57.721 21.514 1.00 10.24 98 ALA B N 1
ATOM 1992 C CA . ALA B 1 101 ? 7.308 56.654 21.121 1.00 10.84 98 ALA B CA 1
ATOM 1993 C C . ALA B 1 101 ? 7.734 55.310 21.719 1.00 10.83 98 ALA B C 1
ATOM 1994 O O . ALA B 1 101 ? 6.910 54.532 22.176 1.00 13.97 98 ALA B O 1
ATOM 1996 N N . LEU B 1 102 ? 9.038 55.019 21.678 1.00 11.41 99 LEU B N 1
ATOM 1997 C CA . LEU B 1 102 ? 9.535 53.755 22.206 1.00 11.71 99 LEU B CA 1
ATOM 1998 C C . LEU B 1 102 ? 9.275 53.652 23.708 1.00 12.02 99 LEU B C 1
ATOM 1999 O O . LEU B 1 102 ? 8.818 52.614 24.204 1.00 13.41 99 LEU B O 1
ATOM 2004 N N . ALA B 1 103 ? 9.536 54.726 24.447 1.00 11.42 100 ALA B N 1
ATOM 2005 C CA . ALA B 1 103 ? 9.483 54.678 25.915 1.00 11.65 100 ALA B CA 1
ATOM 2006 C C . ALA B 1 103 ? 8.118 54.956 26.520 1.00 11.87 100 ALA B C 1
ATOM 2007 O O . ALA B 1 103 ? 7.908 54.715 27.696 1.00 13.73 100 ALA B O 1
ATOM 2009 N N . GLY B 1 104 ? 7.210 55.536 25.755 1.00 12.12 101 GLY B N 1
ATOM 2010 C CA . GLY B 1 104 ? 5.923 55.962 26.297 1.00 14.18 101 GLY B CA 1
ATOM 2011 C C . GLY B 1 104 ? 6.026 57.012 27.376 1.00 13.70 101 GLY B C 1
ATOM 2012 O O . GLY B 1 104 ? 5.253 57.021 28.313 1.00 17.01 101 GLY B O 1
ATOM 2013 N N . ALA B 1 105 ? 7.006 57.892 27.230 1.00 13.03 102 ALA B N 1
ATOM 2014 C CA . ALA B 1 105 ? 7.257 58.941 28.164 1.00 12.69 102 ALA B CA 1
ATOM 2015 C C . ALA B 1 105 ? 6.450 60.211 27.833 1.00 11.49 102 ALA B C 1
ATOM 2016 O O . ALA B 1 105 ? 5.821 60.327 26.766 1.00 15.36 102 ALA B O 1
ATOM 2018 N N . ASP B 1 106 ? 6.477 61.141 28.766 1.00 10.38 103 ASP B N 1
ATOM 2019 C CA . ASP B 1 106 ? 5.923 62.488 28.565 1.00 9.95 103 ASP B CA 1
ATOM 2020 C C . ASP B 1 106 ? 6.892 63.419 27.865 1.00 9.06 103 ASP B C 1
ATOM 2021 O O . ASP B 1 106 ? 6.478 64.244 27.063 1.00 10.57 103 ASP B O 1
ATOM 2026 N N . ILE B 1 107 ? 8.170 63.293 28.207 1.00 8.93 104 ILE B N 1
ATOM 2027 C CA . ILE B 1 107 ? 9.215 64.192 27.722 1.00 8.67 104 ILE B CA 1
ATOM 2028 C C . ILE B 1 107 ? 10.365 63.342 27.187 1.00 8.33 104 ILE B C 1
ATOM 2029 O O . ILE B 1 107 ? 10.804 62.407 27.854 1.00 8.83 104 ILE B O 1
ATOM 2034 N N . ALA B 1 108 ? 10.826 63.710 25.995 1.00 7.70 105 ALA B N 1
ATOM 2035 C CA . ALA B 1 108 ? 12.031 63.136 25.406 1.00 7.67 105 ALA B CA 1
ATOM 2036 C C . ALA B 1 108 ? 13.057 64.222 25.166 1.00 8.29 105 ALA B C 1
ATOM 2037 O O . ALA B 1 108 ? 12.728 65.275 24.623 1.00 10.35 105 ALA B O 1
ATOM 2039 N N . ILE B 1 109 ? 14.304 63.937 25.527 1.00 7.63 106 ILE B N 1
ATOM 2040 C CA . ILE B 1 109 ? 15.434 64.774 25.154 1.00 7.70 106 ILE B CA 1
ATOM 2041 C C . ILE B 1 109 ? 16.288 64.021 24.153 1.00 7.56 106 ILE B C 1
ATOM 2042 O O . ILE B 1 109 ? 16.638 62.863 24.408 1.00 8.82 106 ILE B O 1
ATOM 2047 N N . ALA B 1 110 ? 16.625 64.658 23.038 1.00 7.50 107 ALA B N 1
ATOM 2048 C CA . ALA B 1 110 ? 17.593 64.129 22.085 1.00 7.45 107 ALA B CA 1
ATOM 2049 C C . ALA B 1 110 ? 18.740 65.095 21.938 1.00 7.19 107 ALA B C 1
ATOM 2050 O O . ALA B 1 110 ? 18.540 66.306 21.926 1.00 8.61 107 ALA B O 1
ATOM 2052 N N . VAL B 1 111 ? 19.950 64.548 21.856 1.00 7.87 108 VAL B N 1
ATOM 2053 C CA . VAL B 1 111 ? 21.171 65.348 21.760 1.00 8.15 108 VAL B CA 1
ATOM 2054 C C . VAL B 1 111 ? 22.065 64.763 20.669 1.00 8.50 108 VAL B C 1
ATOM 2055 O O . VAL B 1 111 ? 22.338 63.545 20.697 1.00 9.30 108 VAL B O 1
ATOM 2059 N N . SER B 1 112 ? 22.510 65.577 19.725 1.00 8.66 109 SER B N 1
ATOM 2060 C CA . SER B 1 112 ? 23.419 65.117 18.683 1.00 8.85 109 SER B CA 1
ATOM 2061 C C . SER B 1 112 ? 24.391 66.225 18.311 1.00 9.50 109 SER B C 1
ATOM 2062 O O . SER B 1 112 ? 23.983 67.364 18.059 1.00 12.75 109 SER B O 1
ATOM 2065 N N . GLY B 1 113 ? 25.678 65.911 18.248 1.00 9.63 110 GLY B N 1
ATOM 2066 C CA . GLY B 1 113 ? 26.682 66.937 18.029 1.00 9.96 110 GLY B CA 1
ATOM 2067 C C . GLY B 1 113 ? 28.043 66.394 17.657 1.00 11.04 110 GLY B C 1
ATOM 2068 O O . GLY B 1 113 ? 28.204 65.187 17.480 1.00 12.02 110 GLY B O 1
ATOM 2069 N N . TYR B 1 114 ? 28.997 67.322 17.579 1.00 11.83 111 TYR B N 1
ATOM 2070 C CA . TYR B 1 114 ? 30.416 67.020 17.359 1.00 12.88 111 TYR B CA 1
ATOM 2071 C C . TYR B 1 114 ? 31.172 67.369 18.610 1.00 13.48 111 TYR B C 1
ATOM 2072 O O . TYR B 1 114 ? 31.422 68.544 18.872 1.00 14.71 111 TYR B O 1
ATOM 2081 N N . ALA B 1 115 ? 31.507 66.379 19.426 1.00 12.99 112 ALA B N 1
ATOM 2082 C CA . ALA B 1 115 ? 32.232 66.673 20.655 1.00 13.68 112 ALA B CA 1
ATOM 2083 C C . ALA B 1 115 ? 33.649 67.150 20.415 1.00 13.49 112 ALA B C 1
ATOM 2084 O O . ALA B 1 115 ? 34.185 67.845 21.266 1.00 14.27 112 ALA B O 1
ATOM 2086 N N . GLY B 1 116 ? 34.240 66.731 19.302 1.00 15.49 113 GLY B N 1
ATOM 2087 C CA . GLY B 1 116 ? 35.603 67.059 18.949 1.00 15.61 113 GLY B CA 1
ATOM 2088 C C . GLY B 1 116 ? 36.569 65.913 19.169 1.00 17.28 113 GLY B C 1
ATOM 2089 O O . GLY B 1 116 ? 36.191 64.859 19.663 1.00 18.37 113 GLY B O 1
ATOM 2090 N N . PRO B 1 117 ? 37.834 66.117 18.803 1.00 18.99 114 PRO B N 1
ATOM 2091 C CA . PRO B 1 117 ? 38.373 67.400 18.323 1.00 19.68 114 PRO B CA 1
ATOM 2092 C C . PRO B 1 117 ? 37.972 67.839 16.895 1.00 20.09 114 PRO B C 1
ATOM 2093 O O . PRO B 1 117 ? 38.066 69.026 16.562 1.00 24.11 114 PRO B O 1
ATOM 2097 N N . GLU B 1 118 ? 37.528 66.891 16.075 1.00 20.69 115 GLU B N 1
ATOM 2098 C CA . GLU B 1 118 ? 37.089 67.162 14.710 1.00 22.42 115 GLU B CA 1
ATOM 2099 C C . GLU B 1 118 ? 35.682 67.744 14.685 1.00 20.19 115 GLU B C 1
ATOM 2100 O O . GLU B 1 118 ? 34.852 67.418 15.535 1.00 21.00 115 GLU B O 1
ATOM 2106 N N . GLY B 1 119 ? 35.426 68.592 13.697 1.00 22.46 116 GLY B N 1
ATOM 2107 C CA . GLY B 1 119 ? 34.087 69.048 13.378 1.00 23.52 116 GLY B CA 1
ATOM 2108 C C . GLY B 1 119 ? 33.479 68.159 12.312 1.00 23.29 116 GLY B C 1
ATOM 2109 O O . GLY B 1 119 ? 33.940 67.030 12.063 1.00 26.06 116 GLY B O 1
ATOM 2110 N N . GLY B 1 120 ? 32.437 68.663 11.671 1.00 22.01 117 GLY B N 1
ATOM 2111 C CA . GLY B 1 120 ? 31.793 67.919 10.587 1.00 25.41 117 GLY B CA 1
ATOM 2112 C C . GLY B 1 120 ? 32.537 68.028 9.271 1.00 30.54 117 GLY B C 1
ATOM 2113 O O . GLY B 1 120 ? 33.220 69.019 9.015 1.00 29.10 117 GLY B O 1
ATOM 2114 N N . GLU B 1 121 ? 32.377 67.009 8.426 1.00 36.14 118 GLU B N 1
ATOM 2115 C CA . GLU B 1 121 ? 32.841 67.054 7.023 1.00 43.67 118 GLU B CA 1
ATOM 2116 C C . GLU B 1 121 ? 32.325 68.272 6.245 1.00 43.16 118 GLU B C 1
ATOM 2117 O O . GLU B 1 121 ? 33.039 68.822 5.401 1.00 41.87 118 GLU B O 1
ATOM 2123 N N A ASP B 1 122 ? 31.077 68.656 6.557 0.50 18.68 119 ASP B N 1
ATOM 2124 N N B ASP B 1 122 ? 31.102 68.707 6.527 0.50 40.64 119 ASP B N 1
ATOM 2125 C CA A ASP B 1 122 ? 30.468 69.853 5.980 0.50 29.48 119 ASP B CA 1
ATOM 2126 C CA B ASP B 1 122 ? 30.547 69.898 5.891 0.50 37.32 119 ASP B CA 1
ATOM 2127 C C A ASP B 1 122 ? 30.972 71.189 6.548 0.50 29.02 119 ASP B C 1
ATOM 2128 C C B ASP B 1 122 ? 30.974 71.205 6.549 0.50 32.32 119 ASP B C 1
ATOM 2129 O O A ASP B 1 122 ? 30.428 72.240 6.197 0.50 32.64 119 ASP B O 1
ATOM 2130 O O B ASP B 1 122 ? 30.364 72.247 6.288 0.50 37.74 119 ASP B O 1
ATOM 2139 N N . GLY B 1 123 ? 32.005 71.165 7.398 1.00 30.80 120 GLY B N 1
ATOM 2140 C CA . GLY B 1 123 ? 32.536 72.373 8.029 1.00 30.35 120 GLY B CA 1
ATOM 2141 C C . GLY B 1 123 ? 31.891 72.801 9.334 1.00 26.68 120 GLY B C 1
ATOM 2142 O O . GLY B 1 123 ? 32.297 73.796 9.913 1.00 30.55 120 GLY B O 1
ATOM 2143 N N . THR B 1 124 ? 30.883 72.071 9.811 1.00 22.99 121 THR B N 1
ATOM 2144 C CA . THR B 1 124 ? 30.307 72.375 11.125 1.00 22.00 121 THR B CA 1
ATOM 2145 C C . THR B 1 124 ? 31.408 72.326 12.181 1.00 19.73 121 THR B C 1
ATOM 2146 O O . THR B 1 124 ? 32.116 71.334 12.267 1.00 22.60 121 THR B O 1
ATOM 2150 N N . PRO B 1 125 ? 31.534 73.380 13.001 1.00 19.14 122 PRO B N 1
ATOM 2151 C CA . PRO B 1 125 ? 32.652 73.354 13.956 1.00 19.79 122 PRO B CA 1
ATOM 2152 C C . PRO B 1 125 ? 32.507 72.346 15.078 1.00 16.96 122 PRO B C 1
ATOM 2153 O O . PRO B 1 125 ? 31.397 72.025 15.550 1.00 16.28 122 PRO B O 1
ATOM 2157 N N . ALA B 1 126 ? 33.644 71.831 15.506 1.00 17.89 123 ALA B N 1
ATOM 2158 C CA . ALA B 1 126 ? 33.722 71.054 16.737 1.00 15.92 123 ALA B CA 1
ATOM 2159 C C . ALA B 1 126 ? 33.099 71.828 17.881 1.00 15.34 123 ALA B C 1
ATOM 2160 O O . ALA B 1 126 ? 33.244 73.046 17.968 1.00 16.94 123 ALA B O 1
ATOM 2162 N N . GLY B 1 127 ? 32.381 71.102 18.731 1.00 14.08 124 GLY B N 1
ATOM 2163 C CA . GLY B 1 127 ? 31.629 71.679 19.819 1.00 13.63 124 GLY B CA 1
ATOM 2164 C C . GLY B 1 127 ? 30.183 72.017 19.509 1.00 12.01 124 GLY B C 1
ATOM 2165 O O . GLY B 1 127 ? 29.454 72.366 20.439 1.00 12.90 124 GLY B O 1
ATOM 2166 N N . THR B 1 128 ? 29.769 71.903 18.240 1.00 11.24 125 THR B N 1
ATOM 2167 C CA . THR B 1 128 ? 28.372 72.131 17.873 1.00 11.48 125 THR B CA 1
ATOM 2168 C C . THR B 1 128 ? 27.506 70.979 18.350 1.00 10.73 125 THR B C 1
ATOM 2169 O O . THR B 1 128 ? 27.773 69.831 18.043 1.00 11.82 125 THR B O 1
ATOM 2173 N N . VAL B 1 129 ? 26.459 71.311 19.092 1.00 9.81 126 VAL B N 1
ATOM 2174 C CA . VAL B 1 129 ? 25.505 70.314 19.587 1.00 8.76 126 VAL B CA 1
ATOM 2175 C C . VAL B 1 129 ? 24.081 70.808 19.387 1.00 8.91 126 VAL B C 1
ATOM 2176 O O . VAL B 1 129 ? 23.760 71.942 19.771 1.00 9.47 126 VAL B O 1
ATOM 2180 N N . TRP B 1 130 ? 23.250 69.964 18.781 1.00 8.53 127 TRP B N 1
ATOM 2181 C CA . TRP B 1 130 ? 21.822 70.169 18.670 1.00 8.40 127 TRP B CA 1
ATOM 2182 C C . TRP B 1 130 ? 21.090 69.438 19.777 1.00 8.59 127 TRP B C 1
ATOM 2183 O O . TRP B 1 130 ? 21.425 68.309 20.133 1.00 8.67 127 TRP B O 1
ATOM 2194 N N . PHE B 1 131 ? 20.033 70.097 20.273 1.00 7.92 128 PHE B N 1
ATOM 2195 C CA . PHE B 1 131 ? 19.163 69.586 21.313 1.00 8.04 128 PHE B CA 1
ATOM 2196 C C . PHE B 1 131 ? 17.715 69.649 20.852 1.00 7.90 128 PHE B C 1
ATOM 2197 O O . PHE B 1 131 ? 17.307 70.628 20.228 1.00 8.51 128 PHE B O 1
ATOM 2205 N N . ALA B 1 132 ? 16.930 68.649 21.251 1.00 7.63 129 ALA B N 1
ATOM 2206 C CA . ALA B 1 132 ? 15.478 68.704 21.153 1.00 7.77 129 ALA B CA 1
ATOM 2207 C C . ALA B 1 132 ? 14.891 68.300 22.494 1.00 7.63 129 ALA B C 1
ATOM 2208 O O . ALA B 1 132 ? 15.319 67.315 23.088 1.00 8.28 129 ALA B O 1
ATOM 2210 N N . TRP B 1 133 ? 13.876 69.044 22.917 1.00 7.72 130 TRP B N 1
ATOM 2211 C CA . TRP B 1 133 ? 13.062 68.718 24.081 1.00 8.00 130 TRP B CA 1
ATOM 2212 C C . TRP B 1 133 ? 11.633 68.581 23.581 1.00 7.98 130 TRP B C 1
ATOM 2213 O O . TRP B 1 133 ? 11.054 69.557 23.102 1.00 9.61 130 TRP B O 1
ATOM 2224 N N . ASN B 1 134 ? 11.111 67.361 23.645 1.00 8.59 131 ASN B N 1
ATOM 2225 C CA . ASN B 1 134 ? 9.811 67.006 23.061 1.00 8.67 131 ASN B CA 1
ATOM 2226 C C . ASN B 1 134 ? 8.863 66.648 24.199 1.00 8.93 131 ASN B C 1
ATOM 2227 O O . ASN B 1 134 ? 9.054 65.643 24.887 1.00 9.50 131 ASN B O 1
ATOM 2232 N N . PHE B 1 135 ? 7.873 67.510 24.425 1.00 9.52 132 PHE B N 1
ATOM 2233 C CA . PHE B 1 135 ? 6.844 67.307 25.441 1.00 10.56 132 PHE B CA 1
ATOM 2234 C C . PHE B 1 135 ? 5.594 66.841 24.722 1.00 10.38 132 PHE B C 1
ATOM 2235 O O . PHE B 1 135 ? 4.905 67.638 24.089 1.00 11.46 132 PHE B O 1
ATOM 2243 N N . ARG B 1 136 ? 5.301 65.541 24.786 1.00 10.48 133 ARG B N 1
ATOM 2244 C CA . ARG B 1 136 ? 4.044 64.999 24.256 1.00 10.51 133 ARG B CA 1
ATOM 2245 C C . ARG B 1 136 ? 3.830 65.359 22.796 1.00 11.40 133 ARG B C 1
ATOM 2246 O O . ARG B 1 136 ? 2.690 65.517 22.343 1.00 15.12 133 ARG B O 1
ATOM 2254 N N . GLY B 1 137 ? 4.909 65.443 22.031 1.00 10.83 134 GLY B N 1
ATOM 2255 C CA . GLY B 1 137 ? 4.821 65.732 20.617 1.00 12.35 134 GLY B CA 1
ATOM 2256 C C . GLY B 1 137 ? 5.011 67.195 20.255 1.00 13.14 134 GLY B C 1
ATOM 2257 O O . GLY B 1 137 ? 5.010 67.506 19.051 1.00 18.51 134 GLY B O 1
ATOM 2258 N N . GLN B 1 138 ? 5.164 68.086 21.256 1.00 12.69 135 GLN B N 1
ATOM 2259 C CA . GLN B 1 138 ? 5.493 69.502 21.018 1.00 13.62 135 GLN B CA 1
ATOM 2260 C C . GLN B 1 138 ? 7.011 69.653 21.269 1.00 12.01 135 GLN B C 1
ATOM 2261 O O . GLN B 1 138 ? 7.450 69.528 22.416 1.00 12.19 135 GLN B O 1
ATOM 2267 N N . THR B 1 139 ? 7.779 69.965 20.222 1.00 11.11 136 THR B N 1
ATOM 2268 C CA . THR B 1 139 ? 9.234 69.941 20.317 1.00 10.09 136 THR B CA 1
ATOM 2269 C C . THR B 1 139 ? 9.841 71.308 20.150 1.00 10.51 136 THR B C 1
ATOM 2270 O O . THR B 1 139 ? 9.450 72.068 19.247 1.00 12.78 136 THR B O 1
ATOM 2274 N N . GLU B 1 140 ? 10.765 71.615 21.057 1.00 10.54 137 GLU B N 1
ATOM 2275 C CA . GLU B 1 140 ? 11.589 72.817 20.975 1.00 11.00 137 GLU B CA 1
ATOM 2276 C C . GLU B 1 140 ? 13.031 72.380 20.776 1.00 9.78 137 GLU B C 1
ATOM 2277 O O . GLU B 1 140 ? 13.430 71.308 21.232 1.00 9.91 137 GLU B O 1
ATOM 2283 N N . THR B 1 141 ? 13.800 73.195 20.081 1.00 9.62 138 THR B N 1
ATOM 2284 C CA . THR B 1 141 ? 15.173 72.866 19.730 1.00 9.07 138 THR B CA 1
ATOM 2285 C C . THR B 1 141 ? 16.107 74.003 19.999 1.00 9.55 138 THR B C 1
ATOM 2286 O O . THR B 1 141 ? 15.688 75.169 20.150 1.00 11.33 138 THR B O 1
ATOM 2290 N N . LYS B 1 142 ? 17.396 73.670 20.065 1.00 8.88 139 LYS B N 1
ATOM 2291 C CA . LYS B 1 142 ? 18.459 74.685 20.230 1.00 9.78 139 LYS B CA 1
ATOM 2292 C C . LYS B 1 142 ? 19.776 74.116 19.735 1.00 8.85 139 LYS B C 1
ATOM 2293 O O . LYS B 1 142 ? 20.077 72.952 20.004 1.00 9.32 139 LYS B O 1
ATOM 2299 N N . ARG B 1 143 ? 20.556 74.947 19.042 1.00 8.75 140 ARG B N 1
ATOM 2300 C CA . ARG B 1 143 ? 21.941 74.661 18.722 1.00 9.28 140 ARG B CA 1
ATOM 2301 C C . ARG B 1 143 ? 22.842 75.425 19.665 1.00 9.64 140 ARG B C 1
ATOM 2302 O O . ARG B 1 143 ? 22.691 76.643 19.796 1.00 11.01 140 ARG B O 1
ATOM 2310 N N . MET B 1 144 ? 23.816 74.750 20.247 1.00 9.88 141 MET B N 1
ATOM 2311 C CA . MET B 1 144 ? 24.869 75.392 21.029 1.00 10.60 141 MET B CA 1
ATOM 2312 C C . MET B 1 144 ? 26.229 75.080 20.413 1.00 11.49 141 MET B C 1
ATOM 2313 O O . MET B 1 144 ? 26.383 74.065 19.722 1.00 13.68 141 MET B O 1
ATOM 2318 N N A CYS B 1 145 ? 27.208 75.935 20.712 0.50 10.74 142 CYS B N 1
ATOM 2319 C CA A CYS B 1 145 ? 28.587 75.716 20.297 0.50 10.50 142 CYS B CA 1
ATOM 2320 C C A CYS B 1 145 ? 29.449 75.853 21.533 0.50 10.11 142 CYS B C 1
ATOM 2321 O O A CYS B 1 145 ? 29.807 76.964 21.917 0.50 11.02 142 CYS B O 1
ATOM 2331 N N . PHE B 1 146 ? 29.815 74.727 22.140 1.00 11.81 143 PHE B N 1
ATOM 2332 C CA . PHE B 1 146 ? 30.541 74.709 23.398 1.00 12.55 143 PHE B CA 1
ATOM 2333 C C . PHE B 1 146 ? 32.047 74.758 23.167 1.00 12.89 143 PHE B C 1
ATOM 2334 O O . PHE B 1 146 ? 32.563 74.121 22.268 1.00 15.42 143 PHE B O 1
ATOM 2342 N N . ALA B 1 147 ? 32.714 75.517 24.011 1.00 14.49 144 ALA B N 1
ATOM 2343 C CA . ALA B 1 147 ? 34.154 75.561 24.048 1.00 13.64 144 ALA B CA 1
ATOM 2344 C C . ALA B 1 147 ? 34.677 74.441 24.956 1.00 14.31 144 ALA B C 1
ATOM 2345 O O . ALA B 1 147 ? 34.035 74.070 25.931 1.00 16.21 144 ALA B O 1
ATOM 2347 N N . GLY B 1 148 ? 35.876 73.949 24.648 1.00 14.62 145 GLY B N 1
ATOM 2348 C CA . GLY B 1 148 ? 36.563 72.985 25.491 1.00 15.36 145 GLY B CA 1
ATOM 2349 C C . GLY B 1 148 ? 36.949 71.753 24.719 1.00 13.83 145 GLY B C 1
ATOM 2350 O O . GLY B 1 148 ? 36.630 71.596 23.535 1.00 13.73 145 GLY B O 1
ATOM 2351 N N . ASP B 1 149 ? 37.703 70.900 25.406 1.00 14.10 146 ASP B N 1
ATOM 2352 C CA . ASP B 1 149 ? 38.010 69.567 24.914 1.00 13.69 146 ASP B CA 1
ATOM 2353 C C . ASP B 1 149 ? 36.731 68.715 24.814 1.00 12.70 146 ASP B C 1
ATOM 2354 O O . ASP B 1 149 ? 35.692 69.050 25.386 1.00 13.15 146 ASP B O 1
ATOM 2359 N N . CYS B 1 150 ? 36.848 67.576 24.156 1.00 12.22 147 CYS B N 1
ATOM 2360 C CA . CYS B 1 150 ? 35.705 66.729 23.884 1.00 12.97 147 CYS B CA 1
ATOM 2361 C C . CYS B 1 150 ? 34.979 66.278 25.132 1.00 11.87 147 CYS B C 1
ATOM 2362 O O . CYS B 1 150 ? 33.741 66.234 25.126 1.00 12.07 147 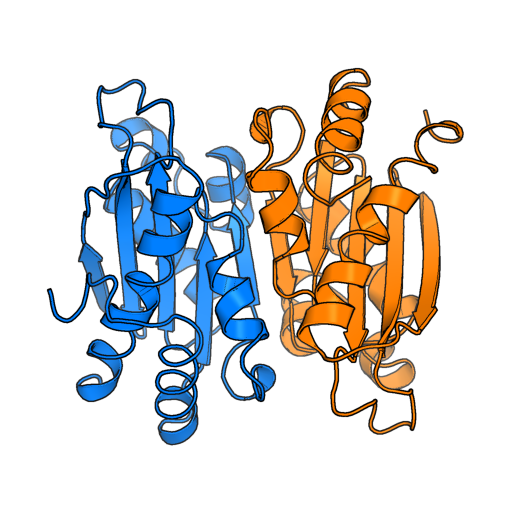CYS B O 1
ATOM 2365 N N . GLU B 1 151 ? 35.679 65.979 26.217 1.00 11.70 148 GLU B N 1
ATOM 2366 C CA . GLU B 1 151 ? 34.995 65.526 27.427 1.00 12.38 148 GLU B CA 1
ATOM 2367 C C . GLU B 1 151 ? 34.278 66.687 28.098 1.00 12.05 148 GLU B C 1
ATOM 2368 O O . GLU B 1 151 ? 33.167 66.529 28.619 1.00 12.39 148 GLU B O 1
ATOM 2374 N N . THR B 1 152 ? 34.869 67.875 28.031 1.00 12.80 149 THR B N 1
ATOM 2375 C CA . THR B 1 152 ? 34.237 69.076 28.555 1.00 12.49 149 THR B CA 1
ATOM 2376 C C . THR B 1 152 ? 32.998 69.474 27.745 1.00 11.55 149 THR B C 1
ATOM 2377 O O . THR B 1 152 ? 31.979 69.879 28.308 1.00 12.71 149 THR B O 1
ATOM 2381 N N . VAL B 1 153 ? 33.075 69.369 26.426 1.00 10.87 150 VAL B N 1
ATOM 2382 C CA . VAL B 1 153 ? 31.890 69.578 25.584 1.00 11.39 150 VAL B CA 1
ATOM 2383 C C . VAL B 1 153 ? 30.755 68.675 25.987 1.00 10.30 150 VAL B C 1
ATOM 2384 O O . VAL B 1 153 ? 29.615 69.119 26.142 1.00 10.69 150 VAL B O 1
ATOM 2388 N N . VAL B 1 154 ? 31.051 67.401 26.161 1.00 10.52 151 VAL B N 1
ATOM 2389 C CA . VAL B 1 154 ? 30.022 66.446 26.549 1.00 10.53 151 VAL B CA 1
ATOM 2390 C C . VAL B 1 154 ? 29.412 66.826 27.888 1.00 10.50 151 VAL B C 1
ATOM 2391 O O . VAL B 1 154 ? 28.192 66.830 28.041 1.00 11.06 151 VAL B O 1
ATOM 2395 N N . ALA B 1 155 ? 30.243 67.168 28.863 1.00 11.15 152 ALA B N 1
ATOM 2396 C CA . ALA B 1 155 ? 29.750 67.532 30.188 1.00 11.50 152 ALA B CA 1
ATOM 2397 C C . ALA B 1 155 ? 28.891 68.797 30.128 1.00 10.94 152 ALA B C 1
ATOM 2398 O O . ALA B 1 155 ? 27.844 68.871 30.776 1.00 12.24 152 ALA B O 1
ATOM 2400 N N . LYS B 1 156 ? 29.330 69.789 29.366 1.00 10.64 153 LYS B N 1
ATOM 2401 C CA . LYS B 1 156 ? 28.548 71.005 29.197 1.00 11.30 153 LYS B CA 1
ATOM 2402 C C . LYS B 1 156 ? 27.213 70.722 28.501 1.00 10.35 153 LYS B C 1
ATOM 2403 O O . LYS B 1 156 ? 26.178 71.331 28.839 1.00 11.14 153 LYS B O 1
ATOM 2409 N N . ALA B 1 157 ? 27.226 69.837 27.504 1.00 9.65 154 ALA B N 1
ATOM 2410 C CA . ALA B 1 157 ? 25.998 69.477 26.789 1.00 9.47 154 ALA B CA 1
ATOM 2411 C C . ALA B 1 157 ? 24.990 68.781 27.702 1.00 9.33 154 ALA B C 1
ATOM 2412 O O . ALA B 1 157 ? 23.791 69.057 27.658 1.00 9.77 154 ALA B O 1
ATOM 2414 N N . VAL B 1 158 ? 25.470 67.887 28.558 1.00 9.63 155 VAL B N 1
ATOM 2415 C CA . VAL B 1 158 ? 24.592 67.190 29.503 1.00 9.43 155 VAL B CA 1
ATOM 2416 C C . VAL B 1 158 ? 23.962 68.223 30.450 1.00 10.60 155 VAL B C 1
ATOM 2417 O O . VAL B 1 158 ? 22.739 68.224 30.676 1.00 10.48 155 VAL B O 1
ATOM 2421 N N A ARG B 1 159 ? 24.777 69.125 30.988 0.50 10.68 156 ARG B N 1
ATOM 2422 N N B ARG B 1 159 ? 24.790 69.115 30.989 0.50 10.75 156 ARG B N 1
ATOM 2423 C CA A ARG B 1 159 ? 24.243 70.143 31.881 0.50 10.91 156 ARG B CA 1
ATOM 2424 C CA B ARG B 1 159 ? 24.303 70.179 31.857 0.50 11.55 156 ARG B CA 1
ATOM 2425 C C A ARG B 1 159 ? 23.276 71.087 31.169 0.50 10.68 156 ARG B C 1
ATOM 2426 C C B ARG B 1 159 ? 23.276 71.062 31.159 0.50 10.68 156 ARG B C 1
ATOM 2427 O O A ARG B 1 159 ? 22.246 71.444 31.739 0.50 12.01 156 ARG B O 1
ATOM 2428 O O B ARG B 1 159 ? 22.223 71.362 31.725 0.50 11.73 156 ARG B O 1
ATOM 2443 N N . TYR B 1 160 ? 23.558 71.434 29.917 1.00 10.19 157 TYR B N 1
ATOM 2444 C CA . TYR B 1 160 ? 22.650 72.312 29.151 1.00 10.61 157 TYR B CA 1
ATOM 2445 C C . TYR B 1 160 ? 21.304 71.647 28.941 1.00 9.98 157 TYR B C 1
ATOM 2446 O O . TYR B 1 160 ? 20.228 72.270 29.091 1.00 10.79 157 TYR B O 1
ATOM 2455 N N . ALA B 1 161 ? 21.345 70.365 28.587 1.00 9.47 158 ALA B N 1
ATOM 2456 C CA . ALA B 1 161 ? 20.098 69.633 28.373 1.00 10.19 158 ALA B CA 1
ATOM 2457 C C . ALA B 1 161 ? 19.207 69.673 29.612 1.00 9.71 158 ALA B C 1
ATOM 2458 O O . ALA B 1 161 ? 17.992 69.892 29.514 1.00 10.69 158 ALA B O 1
ATOM 2460 N N . LEU B 1 162 ? 19.812 69.451 30.773 1.00 9.30 159 LEU B N 1
ATOM 2461 C CA . LEU B 1 162 ? 19.098 69.413 32.045 1.00 10.46 159 LEU B CA 1
ATOM 2462 C C . LEU B 1 162 ? 18.627 70.800 32.481 1.00 11.15 159 LEU B C 1
ATOM 2463 O O . LEU B 1 162 ? 17.487 70.954 32.924 1.00 11.83 159 LEU B O 1
ATOM 2468 N N . ALA B 1 163 ? 19.508 71.798 32.392 1.00 11.70 160 ALA B N 1
ATOM 2469 C CA . ALA B 1 163 ? 19.149 73.158 32.789 1.00 12.10 160 ALA B CA 1
ATOM 2470 C C . ALA B 1 163 ? 18.015 73.699 31.927 1.00 11.78 160 ALA B C 1
ATOM 2471 O O . ALA B 1 163 ? 17.083 74.361 32.426 1.00 13.05 160 ALA B O 1
ATOM 2473 N N . ALA B 1 164 ? 18.069 73.459 30.626 1.00 11.58 161 ALA B N 1
ATOM 2474 C CA . ALA B 1 164 ? 17.017 73.919 29.746 1.00 12.68 161 ALA B CA 1
ATOM 2475 C C . ALA B 1 164 ? 15.712 73.190 30.031 1.00 11.87 161 ALA B C 1
ATOM 2476 O O . ALA B 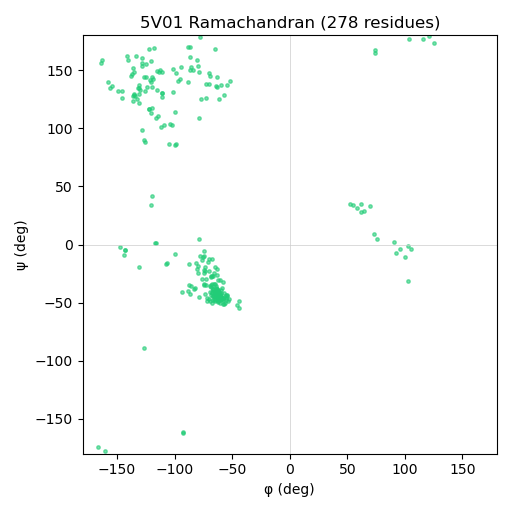1 164 ? 14.649 73.800 29.968 1.00 14.51 161 ALA B O 1
ATOM 2478 N N . LEU B 1 165 ? 15.784 71.887 30.327 1.00 11.08 162 LEU B N 1
ATOM 2479 C CA . LEU B 1 165 ? 14.585 71.168 30.701 1.00 12.34 162 LEU B CA 1
ATOM 2480 C C . LEU B 1 165 ? 13.962 71.811 31.941 1.00 13.43 162 LEU B C 1
ATOM 2481 O O . LEU B 1 165 ? 12.741 72.029 31.979 1.00 16.59 162 LEU B O 1
ATOM 2486 N N A SER B 1 166 ? 14.787 72.095 32.956 0.50 14.44 163 SER B N 1
ATOM 2487 N N B SER B 1 166 ? 14.758 72.118 32.962 0.50 14.36 163 SER B N 1
ATOM 2488 C CA A SER B 1 166 ? 14.328 72.732 34.188 0.50 16.12 163 SER B CA 1
ATOM 2489 C CA B SER B 1 166 ? 14.192 72.732 34.152 0.50 15.49 163 SER B CA 1
ATOM 2490 C C A SER B 1 166 ? 13.593 74.054 33.884 0.50 16.70 163 SER B C 1
ATOM 2491 C C B SER B 1 166 ? 13.533 74.067 33.850 0.50 16.57 163 SER B C 1
ATOM 2492 O O A SER B 1 166 ? 12.528 74.325 34.458 0.50 19.41 163 SER B O 1
ATOM 2493 O O B SER B 1 166 ? 12.466 74.373 34.401 0.50 19.19 163 SER B O 1
ATOM 2498 N N . GLU B 1 167 ? 14.150 74.848 32.971 1.00 16.07 164 GLU B N 1
ATOM 2499 C CA . GLU B 1 167 ? 13.571 76.136 32.573 1.00 17.97 164 GLU B CA 1
ATOM 2500 C C . GLU B 1 167 ? 12.245 75.969 31.808 1.00 18.51 164 GLU B C 1
ATOM 2501 O O . GLU B 1 167 ? 11.300 76.754 31.999 1.00 24.92 164 GLU B O 1
ATOM 2507 N N . LYS B 1 168 ? 12.171 74.952 30.955 1.00 17.24 165 LYS B N 1
ATOM 2508 C CA . LYS B 1 168 ? 11.002 74.716 30.114 1.00 20.34 165 LYS B CA 1
ATOM 2509 C C . LYS B 1 168 ? 9.811 74.154 30.853 1.00 22.99 165 LYS B C 1
ATOM 2510 O O . LYS B 1 168 ? 8.683 74.276 30.344 1.00 25.13 165 LYS B O 1
ATOM 2516 N N . LEU B 1 169 ? 10.018 73.524 32.018 1.00 21.49 166 LEU B N 1
ATOM 2517 C CA . LEU B 1 169 ? 8.895 72.858 32.694 1.00 23.82 166 LEU B CA 1
ATOM 2518 C C . LEU B 1 169 ? 7.734 73.823 32.904 1.00 25.83 166 LEU B C 1
ATOM 2519 O O . LEU B 1 169 ? 6.591 73.477 32.604 1.00 28.65 166 LEU B O 1
ATOM 2524 N N . ALA B 1 170 ? 8.040 75.039 33.351 1.00 31.48 167 ALA B N 1
ATOM 2525 C CA . ALA B 1 170 ? 7.041 76.092 33.604 1.00 32.45 167 ALA B CA 1
ATOM 2526 C C . ALA B 1 170 ? 5.955 76.253 32.523 1.00 29.37 167 ALA B C 1
ATOM 2527 O O . ALA B 1 170 ? 4.741 76.202 32.821 1.00 37.21 167 ALA B O 1
ATOM 2529 N N . HIS B 1 171 ? 6.380 76.455 31.274 1.00 27.76 168 HIS B N 1
ATOM 2530 C CA . HIS B 1 171 ? 5.429 76.715 30.170 1.00 30.23 168 HIS B CA 1
ATOM 2531 C C . HIS B 1 171 ? 4.685 75.469 29.680 1.00 30.82 168 HIS B C 1
ATOM 2532 O O . HIS B 1 171 ? 3.692 75.588 28.958 1.00 37.65 168 HIS B O 1
ATOM 2539 N N . TRP B 1 172 ? 5.157 74.288 30.078 1.00 28.26 169 TRP B N 1
ATOM 2540 C CA . TRP B 1 172 ? 4.410 73.054 29.874 1.00 26.77 169 TRP B CA 1
ATOM 2541 C C . TRP B 1 172 ? 3.433 72.816 31.036 1.00 30.61 169 TRP B C 1
ATOM 2542 O O . TRP B 1 172 ? 3.554 73.414 32.109 1.00 40.21 169 TRP B O 1
ATOM 2553 N N . GLN B 1 173 ? 2.450 71.969 30.779 1.00 32.16 170 GLN B N 1
ATOM 2554 C CA . GLN B 1 173 ? 1.548 71.401 31.809 1.00 43.22 170 GLN B CA 1
ATOM 2555 C C . GLN B 1 173 ? 0.509 70.600 31.060 1.00 49.50 170 GLN B C 1
ATOM 2556 O O . GLN B 1 173 ? -0.476 71.162 30.582 1.00 72.60 170 GLN B O 1
#

Nearest PDB structures (foldseek):
  5v01-assembly1_B  TM=1.006E+00  e=6.321E-33  Klebsiella pneumoniae subsp. pneumoniae MGH 78578
  5kvk-assembly1_A-2  TM=9.992E-01  e=5.008E-31  Klebsiella pneumoniae 700603
  6l19-assembly1_B  TM=9.941E-01  e=3.208E-23  Enterobacter asburiae
  5vu3-assembly2_B  TM=9.896E-01  e=4.347E-23  Enterobacter cloacae subsp. cloacae ATCC 13047
  5kol-assembly2_D  TM=9.925E-01  e=6.257E-23  Escherichia coli O157:H7

B-factor: mean 20.28, std 12.37, range [7.19, 111.09]

InterPro domains:
  IPR008136 CinA, C-terminal [PF02464] (14-165)
  IPR008136 CinA, C-terminal [TIGR00199] (19-166)
  IPR036653 CinA-like, C-terminal [G3DSA:3.90.950.20] (1-170)
  IPR036653 CinA-like, C-terminal [SSF142433] (11-166)

Organism: Klebsiella pneumoniae subsp. pneumoniae (strain ATCC 700721 / MGH 78578) (NCBI:txid272620)

Solvent-accessible surface area: 13616 Å² total; per-residue (Å²): 158,148,53,48,19,110,98,36,82,41,88,123,14,1,28,82,0,5,153,22,0,76,85,99,61,20,76,2,1,0,0,0,9,19,1,1,0,48,1,1,9,14,0,16,45,20,92,77,4,55,40,0,0,20,2,0,1,1,0,55,30,63,110,2,3,100,71,9,2,128,4,158,50,119,13,11,89,117,94,28,16,15,11,76,23,0,0,70,43,0,0,60,9,0,28,83,56,29,69,16,26,0,0,0,0,0,1,10,48,15,21,127,127,30,16,192,101,60,28,74,43,2,0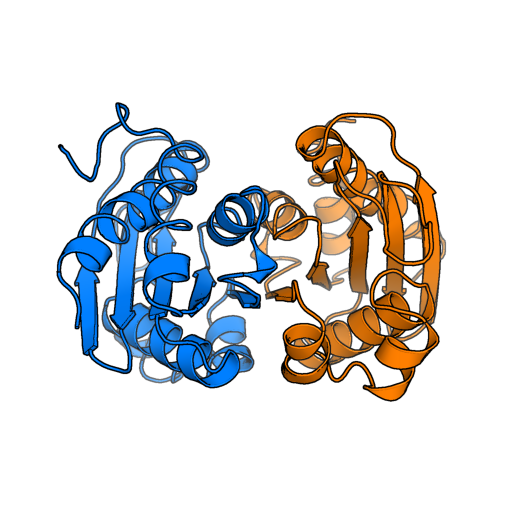,0,46,0,0,6,3,13,140,50,143,47,87,35,90,103,26,77,12,73,55,95,52,139,50,1,20,57,41,0,7,32,18,0,0,3,7,0,19,80,38,0,69,137,40,207,141,83,39,127,80,20,3,11,80,0,0,150,34,0,68,92,73,60,7,73,2,0,0,0,0,8,13,1,1,0,49,1,1,10,15,0,16,74,22,95,77,4,70,56,0,0,15,3,0,1,1,0,48,24,61,94,2,1,87,67,8,2,124,4,134,61,91,2,8,90,95,94,32,18,16,12,72,25,0,0,70,40,0,0,61,8,0,27,84,58,18,65,14,27,0,0,0,0,2,1,10,48,19,18,124,115,28,13,194,102,60,32,85,45,1,2,0,45,0,0,2,2,13,129,56,126,48,57,37,90,123,48,75,27,74,54,87,44,100,49,1,20,39,70,0,7,79,62,0,0,42,14,0,43,127,32,8,86,113,10,152